Protein AF-A0AAV5PNR4-F1 (afdb_monomer)

Solvent-accessible surface area (backbone atoms only — not comparable to full-atom values): 10758 Å² total; per-residue (Å²): 135,80,77,94,46,42,60,55,68,27,38,41,66,57,83,84,66,79,57,74,46,74,59,96,86,42,79,42,81,58,53,64,72,52,44,53,52,48,49,15,68,72,71,73,37,68,52,37,69,62,36,59,60,37,62,27,36,40,38,27,36,35,70,64,51,48,52,49,56,53,51,53,40,51,51,36,32,77,71,63,75,37,98,63,42,54,66,82,69,18,49,28,72,43,60,61,65,38,76,74,35,54,52,52,36,58,75,70,49,47,71,83,43,38,76,46,58,69,33,39,46,35,55,27,36,43,87,52,82,57,20,63,52,43,53,51,51,54,49,54,52,35,70,75,39,64,91,47,50,94,37,58,45,58,42,90,32,13,40,75,69,40,75,53,70,50,72,60,91,93,46,74,48,72,57,55,59,55,52,67,55,65,69,57,65,74,76,106

InterPro domains:
  IPR034139 OLD protein-like, TOPRIM domain [PF20469] (54-125)

Mean predicted aligned error: 10.74 Å

Nearest PDB structures (foldseek):
  1kz1-assembly1_C  TM=5.557E-01  e=1.213E-01  Schizosaccharomyces pombe
  1kz9-assembly1_E  TM=5.545E-01  e=1.672E-01  Schizosaccharomyces pombe
  1kz6-assembly1_E  TM=5.401E-01  e=1.471E-01  Schizosaccharomyces pombe
  1kyv-assembly1_E  TM=5.363E-01  e=2.026E-01  Schizosaccharomyces pombe
  1rvv-assembly1_A  TM=4.549E-01  e=2.456E-01  Bacillus subtilis

Radius of gyration: 19.79 Å; Cα contacts (8 Å, |Δi|>4): 247; chains: 1; bounding box: 52×38×60 Å

Sequence (188 aa):
MIPRTPHLMGLLPLEGIKIIKKVAGQQQLLSDSQILAEVSSSLGLEADQRAVKSRCVLLVEGQEDVRFVTKINQWMYEEKLVEATFAEKGLFILPVGGCGSLLAWLNFDLFSKLNEPWFILIDSDKGTDEAKQSQRHLHRIRAKYPWMQAHIHATFKREIENYLVFKEGKKT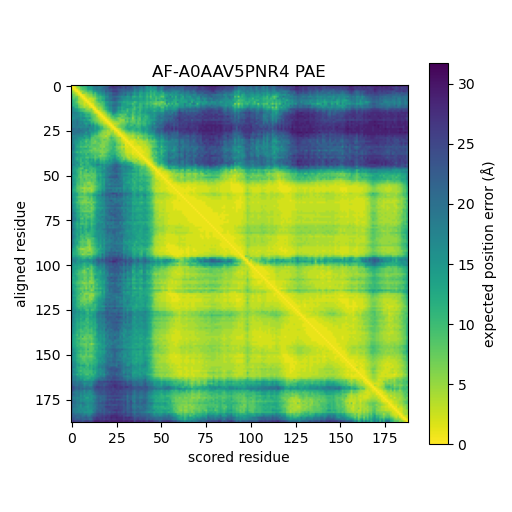HVFAPYEDVKQHMYDF

Structure (mmCIF, N/CA/C/O backbone):
data_AF-A0AAV5PNR4-F1
#
_entry.id   AF-A0AAV5PNR4-F1
#
loop_
_atom_site.group_PDB
_atom_site.id
_atom_site.type_symbol
_atom_site.label_atom_id
_atom_site.label_alt_id
_atom_site.label_comp_id
_atom_site.label_asym_id
_atom_site.label_entity_id
_atom_site.label_seq_id
_atom_site.pdbx_PDB_ins_code
_atom_site.Cartn_x
_atom_site.Cartn_y
_atom_site.Cartn_z
_atom_site.occupancy
_atom_site.B_iso_or_equiv
_atom_site.auth_seq_id
_atom_site.auth_comp_id
_atom_site.auth_asym_id
_atom_site.auth_atom_id
_atom_site.pdbx_PDB_model_num
ATOM 1 N N . MET A 1 1 ? -3.407 16.477 16.556 1.00 28.59 1 MET A N 1
ATOM 2 C CA . MET A 1 1 ? -3.673 16.877 15.160 1.00 28.59 1 MET A CA 1
ATOM 3 C C . MET A 1 1 ? -3.963 15.596 14.388 1.00 28.59 1 MET A C 1
ATOM 5 O O . MET A 1 1 ? -3.045 14.822 14.167 1.00 28.59 1 MET A O 1
ATOM 9 N N . ILE A 1 2 ? -5.240 15.289 14.148 1.00 33.62 2 ILE A N 1
ATOM 10 C CA . ILE A 1 2 ? -5.660 14.074 13.429 1.00 33.62 2 ILE A CA 1
ATOM 11 C C . ILE A 1 2 ? -5.320 14.299 11.945 1.00 33.62 2 ILE A C 1
ATOM 13 O O . ILE A 1 2 ? -5.618 15.391 11.451 1.00 33.62 2 ILE A O 1
ATOM 17 N N . PRO A 1 3 ? -4.657 13.359 11.247 1.00 35.16 3 PRO A N 1
ATOM 18 C CA . PRO A 1 3 ? -4.356 13.522 9.827 1.00 35.16 3 PRO A CA 1
ATOM 19 C C . PRO A 1 3 ? -5.654 13.801 9.060 1.00 35.16 3 PRO A C 1
ATOM 21 O O . PRO A 1 3 ? -6.642 13.096 9.254 1.00 35.16 3 PRO A O 1
ATOM 24 N N . ARG A 1 4 ? -5.674 14.830 8.202 1.00 40.16 4 ARG A N 1
ATOM 25 C CA . ARG A 1 4 ? -6.823 15.182 7.344 1.00 40.16 4 ARG A CA 1
ATOM 26 C C . ARG A 1 4 ? -6.980 14.197 6.174 1.00 40.16 4 ARG A C 1
ATOM 28 O O . ARG A 1 4 ? -7.140 14.617 5.034 1.00 40.16 4 ARG A O 1
ATOM 35 N N . THR A 1 5 ? -6.893 12.899 6.440 1.00 49.25 5 THR A N 1
ATOM 36 C CA . THR A 1 5 ? -7.047 11.847 5.433 1.00 49.25 5 THR A CA 1
ATOM 37 C C . THR A 1 5 ? -8.384 11.152 5.698 1.00 49.25 5 THR A C 1
ATOM 39 O O . THR A 1 5 ? -8.470 10.368 6.641 1.00 49.25 5 THR A O 1
ATOM 42 N N . PRO A 1 6 ? -9.445 11.420 4.916 1.00 49.22 6 PRO A N 1
ATOM 43 C CA . PRO A 1 6 ? -10.792 10.872 5.147 1.00 49.22 6 PRO A CA 1
ATOM 44 C C . PRO A 1 6 ? -10.817 9.342 5.269 1.00 49.22 6 PRO A C 1
ATOM 46 O O . PRO A 1 6 ? -11.575 8.775 6.049 1.00 49.22 6 PRO A O 1
ATOM 49 N N . HIS A 1 7 ? -9.915 8.672 4.549 1.00 51.84 7 HIS A N 1
ATOM 50 C CA . HIS A 1 7 ? -9.765 7.217 4.541 1.00 51.84 7 HIS A CA 1
ATOM 51 C C . HIS A 1 7 ? -9.337 6.632 5.892 1.00 51.84 7 HIS A C 1
ATOM 53 O O . HIS A 1 7 ? -9.716 5.515 6.220 1.00 51.84 7 HIS A O 1
ATOM 59 N N . LEU A 1 8 ? -8.586 7.387 6.699 1.00 54.91 8 LEU A N 1
ATOM 60 C CA . LEU A 1 8 ? -8.126 6.951 8.018 1.00 54.91 8 LEU A CA 1
ATOM 61 C C . LEU A 1 8 ? -9.286 6.848 9.020 1.00 54.91 8 LEU A C 1
ATOM 63 O O . LEU A 1 8 ? -9.254 5.994 9.897 1.00 54.91 8 LEU A O 1
ATOM 67 N N . MET A 1 9 ? -10.328 7.677 8.889 1.00 57.16 9 MET A N 1
ATOM 68 C CA . MET A 1 9 ? -11.442 7.694 9.849 1.00 57.16 9 MET A CA 1
ATOM 69 C C . MET A 1 9 ? -12.304 6.432 9.805 1.00 57.16 9 MET A C 1
ATOM 71 O O . MET A 1 9 ? -12.872 6.063 10.825 1.00 57.16 9 MET A O 1
ATOM 75 N N . GLY A 1 10 ? -12.367 5.753 8.657 1.00 54.81 10 GLY A N 1
ATOM 76 C CA . GLY A 1 10 ? -13.046 4.461 8.533 1.00 54.81 10 GLY A CA 1
ATOM 77 C C . GLY A 1 10 ? -12.227 3.264 9.029 1.00 54.81 10 GLY A C 1
ATOM 78 O O . GLY A 1 10 ? -12.765 2.165 9.058 1.00 54.81 10 GLY A O 1
ATOM 79 N N . LEU A 1 11 ? -10.949 3.459 9.384 1.00 56.44 11 LEU A N 1
ATOM 80 C CA . LEU A 1 11 ? -10.013 2.387 9.760 1.00 56.44 11 LEU A CA 1
ATOM 81 C C . LEU A 1 11 ? -9.602 2.402 11.241 1.00 56.44 11 LEU A C 1
ATOM 83 O O . LEU A 1 11 ? -8.996 1.442 11.721 1.00 56.44 11 LEU A O 1
ATOM 87 N N . LEU A 1 12 ? -9.879 3.500 11.949 1.00 59.75 12 LEU A N 1
ATOM 88 C CA . LEU A 1 12 ? -9.562 3.657 13.368 1.00 59.75 12 LEU A CA 1
ATOM 89 C C . LEU A 1 12 ? -10.711 3.115 14.239 1.00 59.75 12 LEU A C 1
ATOM 91 O O . LEU A 1 12 ? -11.874 3.267 13.857 1.00 59.75 12 LEU A O 1
ATOM 95 N N . PRO A 1 13 ? -10.427 2.546 15.425 1.00 50.75 13 PRO A N 1
ATOM 96 C CA . PRO A 1 13 ? -11.449 2.158 16.380 1.00 50.75 13 PRO A CA 1
ATOM 97 C C . PRO A 1 13 ? -12.303 3.364 16.748 1.00 50.75 13 PRO A C 1
ATOM 99 O O . PRO A 1 13 ? -11.800 4.417 17.148 1.00 50.75 13 PRO A O 1
ATOM 102 N N . LEU A 1 14 ? -13.615 3.183 16.630 1.00 53.97 14 LEU A N 1
ATOM 103 C CA . LEU A 1 14 ? -14.605 4.115 17.165 1.00 53.97 14 LEU A CA 1
ATOM 104 C C . LEU A 1 14 ? -14.758 3.932 18.682 1.00 53.97 14 LEU A C 1
ATOM 106 O O . LEU A 1 14 ? -15.147 4.865 19.386 1.00 53.97 14 LEU A O 1
ATOM 110 N N . GLU A 1 15 ? -14.361 2.763 19.197 1.00 42.38 15 GLU A N 1
ATOM 111 C CA . GLU A 1 15 ? -14.299 2.458 20.622 1.00 42.38 15 GLU A CA 1
ATOM 112 C C . GLU A 1 15 ? -13.363 3.441 21.347 1.00 42.38 15 GLU A C 1
ATOM 114 O O . GLU A 1 15 ? -12.148 3.462 21.155 1.00 42.38 15 GLU A O 1
ATOM 119 N N . GLY A 1 16 ? -13.952 4.298 22.186 1.00 41.03 16 GLY A N 1
ATOM 120 C CA . GLY A 1 16 ? -13.247 5.338 22.943 1.00 41.03 16 GLY A CA 1
ATOM 121 C C . GLY A 1 16 ? -13.447 6.763 22.416 1.00 41.03 16 GLY A C 1
ATOM 122 O O . GLY A 1 16 ? -13.186 7.717 23.154 1.00 41.03 16 GLY A O 1
ATOM 123 N N . ILE A 1 17 ? -13.991 6.941 21.206 1.00 47.38 17 ILE A N 1
ATOM 124 C CA . ILE A 1 17 ? -14.415 8.256 20.711 1.00 47.38 17 ILE A CA 1
ATOM 125 C C . ILE A 1 17 ? -15.778 8.588 21.328 1.00 47.38 17 ILE A C 1
ATOM 127 O O . ILE A 1 17 ? -16.830 8.253 20.800 1.00 47.38 17 ILE A O 1
ATOM 131 N N . LYS A 1 18 ? -15.787 9.271 22.475 1.00 46.72 18 LYS A N 1
ATOM 132 C CA . LYS A 1 18 ? -17.029 9.796 23.066 1.00 46.72 18 LYS A CA 1
ATOM 133 C C . LYS A 1 18 ? -17.316 11.189 22.521 1.00 46.72 18 LYS A C 1
ATOM 135 O O . LYS A 1 18 ? -16.781 12.175 23.025 1.00 46.72 18 LYS A O 1
ATOM 140 N N . ILE A 1 19 ? -18.190 11.282 21.523 1.00 51.53 19 ILE A N 1
ATOM 141 C CA . ILE A 1 19 ? -18.787 12.566 21.143 1.00 51.53 19 ILE A CA 1
ATOM 142 C C . ILE A 1 19 ? -19.987 12.809 22.054 1.00 51.53 19 ILE A C 1
ATOM 144 O O . ILE A 1 19 ? -20.970 12.070 22.017 1.00 51.53 19 ILE A O 1
ATOM 148 N N . ILE A 1 20 ? -19.887 13.841 22.892 1.00 50.75 20 ILE A N 1
ATOM 149 C CA . ILE A 1 20 ? -20.982 14.297 23.748 1.00 50.75 20 ILE A CA 1
ATOM 150 C C . ILE A 1 20 ? -21.673 15.446 23.026 1.00 50.75 20 ILE A C 1
ATOM 152 O O . ILE A 1 20 ? -21.116 16.541 22.920 1.00 50.75 20 ILE A O 1
ATOM 156 N N . LYS A 1 21 ? -22.894 15.209 22.541 1.00 50.25 21 LYS A N 1
ATOM 157 C CA . LYS A 1 21 ? -23.707 16.264 21.929 1.00 50.25 21 LYS A CA 1
ATOM 158 C C . LYS A 1 21 ? -24.653 16.843 22.975 1.00 50.25 21 LYS A C 1
ATOM 160 O O . LYS A 1 21 ? -25.278 16.103 23.735 1.00 50.25 21 LYS A O 1
ATOM 165 N N . LYS A 1 22 ? -24.749 18.174 23.031 1.00 45.03 22 LYS A N 1
ATOM 166 C CA . LYS A 1 22 ? -25.708 18.875 23.891 1.00 45.03 22 LYS A CA 1
ATOM 167 C C . LYS A 1 22 ? -26.948 19.189 23.060 1.00 45.03 22 LYS A C 1
ATOM 169 O O . LYS A 1 22 ? -26.958 20.163 22.313 1.00 45.03 22 LYS A O 1
ATOM 174 N N . VAL A 1 23 ? -27.976 18.352 23.162 1.00 56.03 23 VAL A N 1
ATOM 175 C CA . VAL A 1 23 ? -29.260 18.565 22.476 1.00 56.03 23 VAL A CA 1
ATOM 176 C C . VAL A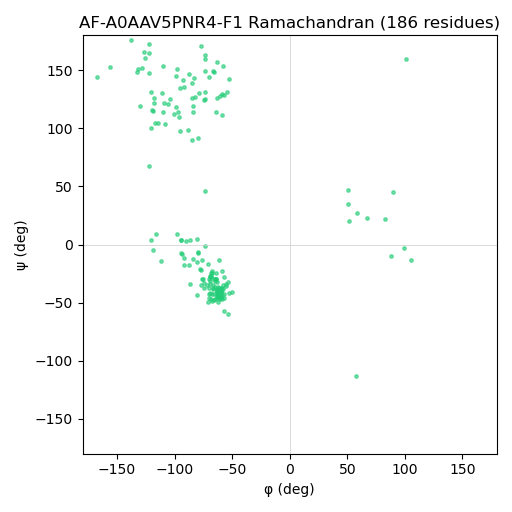 1 23 ? -30.271 19.001 23.528 1.00 56.03 23 VAL A C 1
ATOM 178 O O . VAL A 1 23 ? -30.466 18.309 24.523 1.00 56.03 23 VAL A O 1
ATOM 181 N N . ALA A 1 24 ? -30.853 20.193 23.359 1.00 47.12 24 ALA A N 1
ATOM 182 C CA . ALA A 1 24 ? -31.838 20.764 24.287 1.00 47.12 24 ALA A CA 1
ATOM 183 C C . ALA A 1 24 ? -31.406 20.753 25.777 1.00 47.12 24 ALA A C 1
ATOM 185 O O . ALA A 1 24 ? -32.218 20.569 26.677 1.00 47.12 24 ALA A O 1
ATOM 186 N N . GLY A 1 25 ? -30.109 20.941 26.050 1.00 55.47 25 GLY A N 1
ATOM 187 C CA . GLY A 1 25 ? -29.563 21.013 27.412 1.00 55.47 25 GLY A CA 1
ATOM 188 C C . GLY A 1 25 ? -29.151 19.675 28.040 1.00 55.47 25 GLY A C 1
ATOM 189 O O . GLY A 1 25 ? -28.451 19.704 29.053 1.00 55.47 25 GLY A O 1
ATOM 190 N N . GLN A 1 26 ? -29.477 18.531 27.431 1.00 45.16 26 GLN A N 1
ATOM 191 C CA . GLN A 1 26 ? -29.047 17.207 27.896 1.00 45.16 26 GLN A CA 1
ATOM 192 C C . GLN A 1 26 ? -27.829 16.695 27.115 1.00 45.16 26 GLN A C 1
ATOM 194 O O . GLN A 1 26 ? -27.673 16.969 25.924 1.00 45.16 26 GLN A O 1
ATOM 199 N N . GLN A 1 27 ? -26.941 15.977 27.809 1.00 52.59 27 GLN A N 1
ATOM 200 C CA . GLN A 1 27 ? -25.789 15.307 27.206 1.00 52.59 27 GLN A CA 1
ATOM 201 C C . GLN A 1 27 ? -26.231 13.951 26.658 1.00 52.59 27 GLN A C 1
ATOM 203 O O . GLN A 1 27 ? -26.686 13.102 27.422 1.00 52.59 27 GLN A O 1
ATOM 208 N N . GLN A 1 28 ? -26.081 13.744 25.352 1.00 59.12 28 GLN A N 1
ATOM 209 C CA . GLN A 1 28 ? -26.361 12.463 24.712 1.00 59.12 28 GLN A CA 1
ATOM 210 C C . GLN A 1 28 ? -25.055 11.825 24.234 1.00 59.12 28 GLN A C 1
ATOM 212 O O . GLN A 1 28 ? -24.238 12.483 23.583 1.00 59.12 28 GLN A O 1
ATOM 217 N N . LEU A 1 29 ? -24.858 10.551 24.582 1.00 58.28 29 LEU A N 1
ATOM 218 C CA . LEU A 1 29 ? -23.764 9.733 24.068 1.00 58.28 29 LEU A CA 1
ATOM 219 C C . LEU A 1 29 ? -24.175 9.185 22.696 1.00 58.28 29 LEU A C 1
ATOM 221 O O . LEU A 1 29 ? -25.251 8.598 22.573 1.00 58.28 29 LEU A O 1
ATOM 225 N N . LEU A 1 30 ? -23.347 9.394 21.676 1.00 59.62 30 LEU A N 1
ATOM 226 C CA . LEU A 1 30 ? -23.593 8.861 20.336 1.00 59.62 30 LEU A CA 1
ATOM 227 C C . LEU A 1 30 ? -23.120 7.402 20.234 1.00 59.62 30 LEU A C 1
ATOM 229 O O . LEU A 1 30 ? -22.100 7.040 20.815 1.00 59.62 30 LEU A O 1
ATOM 233 N N . SER A 1 31 ? -23.859 6.579 19.488 1.00 61.72 31 SER A N 1
ATOM 234 C CA . SER A 1 31 ? -23.396 5.254 19.042 1.00 61.72 31 SER A CA 1
ATOM 235 C C . SER A 1 31 ? -22.353 5.373 17.923 1.00 61.72 31 SER A C 1
ATOM 237 O O . SER A 1 31 ? -22.270 6.410 17.270 1.00 61.72 31 SER A O 1
ATOM 239 N N . ASP A 1 32 ? -21.590 4.314 17.648 1.00 59.09 32 ASP A N 1
ATOM 240 C CA . ASP A 1 32 ? -20.507 4.299 16.646 1.00 59.09 32 ASP A CA 1
ATOM 241 C C . ASP A 1 32 ? -20.936 4.778 15.248 1.00 59.09 32 ASP A C 1
ATOM 243 O O . ASP A 1 32 ? -20.251 5.581 14.611 1.00 59.09 32 ASP A O 1
ATOM 247 N N . SER A 1 33 ? -22.116 4.360 14.784 1.00 59.88 33 SER A N 1
ATOM 248 C CA . SER A 1 33 ? -22.674 4.805 13.500 1.00 59.88 33 SER A CA 1
ATOM 249 C C . SER A 1 33 ? -23.038 6.295 13.503 1.00 59.88 33 SER A C 1
ATOM 251 O O . SER A 1 33 ? -22.854 6.986 12.501 1.00 59.88 33 SER A O 1
ATOM 253 N N . GLN A 1 34 ? -23.502 6.815 14.641 1.00 62.53 34 GLN A N 1
ATOM 254 C CA . GLN A 1 34 ? -23.789 8.237 14.829 1.00 62.53 34 GLN A CA 1
ATOM 255 C C . GLN A 1 34 ? -22.505 9.063 14.979 1.00 62.53 34 GLN A C 1
ATOM 257 O O . GLN A 1 34 ? -22.464 10.193 14.503 1.00 62.53 34 GLN A O 1
ATOM 262 N N . ILE A 1 35 ? -21.452 8.504 15.587 1.00 63.25 35 ILE A N 1
ATOM 263 C CA . ILE A 1 35 ? -20.123 9.121 15.678 1.00 63.25 35 ILE A CA 1
ATOM 264 C C . ILE A 1 35 ? -19.549 9.304 14.274 1.00 63.25 35 ILE A C 1
ATOM 266 O O . ILE A 1 35 ? -19.159 10.414 13.931 1.00 63.25 35 ILE A O 1
ATOM 270 N N . LEU A 1 36 ? -19.562 8.265 13.434 1.00 57.84 36 LEU A N 1
ATOM 271 C CA . LEU A 1 36 ? -19.101 8.358 12.043 1.00 57.84 36 LEU A CA 1
ATOM 272 C C . LEU A 1 36 ? -19.854 9.433 11.247 1.00 57.84 36 LEU A C 1
ATOM 274 O O . LEU A 1 36 ? -19.226 10.234 10.553 1.00 57.84 36 LEU A O 1
ATOM 278 N N . ALA A 1 37 ? -21.185 9.475 11.363 1.00 60.25 37 ALA A N 1
ATOM 279 C CA . ALA A 1 37 ? -22.014 10.465 10.675 1.00 60.25 37 ALA A CA 1
ATOM 280 C C . ALA A 1 37 ? -21.750 11.900 11.174 1.00 60.25 37 ALA A C 1
ATOM 282 O O . ALA A 1 37 ? -21.615 12.824 10.373 1.00 60.25 37 ALA A O 1
ATOM 283 N N . GLU A 1 38 ? -21.618 12.092 12.489 1.00 59.97 38 GLU A N 1
ATOM 284 C CA . GLU A 1 38 ? -21.353 13.398 13.103 1.00 59.97 38 GLU A CA 1
ATOM 285 C C . GLU A 1 38 ? -19.941 13.907 12.793 1.00 59.97 38 GLU A C 1
ATOM 287 O O . GLU A 1 38 ? -19.760 15.085 12.483 1.00 59.97 38 GLU A O 1
ATOM 292 N N . VAL A 1 39 ? -18.940 13.026 12.844 1.00 55.41 39 VAL A N 1
ATOM 293 C CA . VAL A 1 39 ? -17.559 13.323 12.443 1.00 55.41 39 VAL A CA 1
ATOM 294 C C . VAL A 1 39 ? -17.515 13.694 10.965 1.00 55.41 39 VAL A C 1
ATOM 296 O O . VAL A 1 39 ? -16.888 14.696 10.617 1.00 55.41 39 VAL A O 1
ATOM 299 N N . SER A 1 40 ? -18.240 12.956 10.118 1.00 54.78 40 SER A N 1
ATOM 300 C CA . SER A 1 40 ? -18.336 13.260 8.689 1.00 54.78 40 SER A CA 1
ATOM 301 C C . SER A 1 40 ? -18.961 14.631 8.438 1.00 54.78 40 SER A C 1
ATOM 303 O O . SER A 1 40 ? -18.421 15.427 7.671 1.00 54.78 40 SER A O 1
ATOM 305 N N . SER A 1 41 ? -20.041 14.956 9.155 1.00 55.06 41 SER A N 1
ATOM 306 C CA . SER A 1 41 ? -20.719 16.252 9.064 1.00 55.06 41 SER A CA 1
ATOM 307 C C . SER A 1 41 ? -19.903 17.413 9.646 1.00 55.06 41 SER A C 1
ATOM 309 O O . SER A 1 41 ? -20.018 18.530 9.151 1.00 55.06 41 SER A O 1
ATOM 311 N N . SER A 1 42 ? -19.111 17.182 10.698 1.00 49.50 42 SER A N 1
ATOM 312 C CA . SER A 1 42 ? -18.377 18.236 11.420 1.00 49.50 42 SER A CA 1
ATOM 313 C C . SER A 1 42 ? -17.015 18.545 10.798 1.00 49.50 42 SER A C 1
ATOM 315 O O . SER A 1 42 ? -16.563 19.688 10.836 1.00 49.50 42 SER A O 1
ATOM 317 N N . LEU A 1 43 ? -16.345 17.536 10.233 1.00 50.88 43 LEU A N 1
ATOM 318 C CA . LEU A 1 43 ? -15.078 17.703 9.516 1.00 50.88 43 LEU A CA 1
ATOM 319 C C . LEU A 1 43 ? -15.275 17.936 8.012 1.00 50.88 43 LEU A C 1
ATOM 321 O O . LEU A 1 43 ? -14.314 18.295 7.335 1.00 50.88 43 LEU A O 1
ATOM 325 N N . GLY A 1 44 ? -16.493 17.737 7.491 1.00 41.75 44 GLY A N 1
ATOM 326 C CA . GLY A 1 44 ? -16.782 17.766 6.054 1.00 41.75 44 GLY A CA 1
ATOM 327 C C . GLY A 1 44 ? -16.127 16.611 5.291 1.00 41.75 44 GLY A C 1
ATOM 328 O O . GLY A 1 44 ? -15.857 16.740 4.100 1.00 41.75 44 GLY A O 1
ATOM 329 N N . LEU A 1 45 ? -15.807 15.513 5.983 1.00 51.16 45 LEU A N 1
ATOM 330 C CA . LEU A 1 45 ? -15.076 14.367 5.445 1.00 51.16 45 LEU A CA 1
ATOM 331 C C . LEU A 1 45 ? -15.944 13.114 5.569 1.00 51.16 45 LEU A C 1
ATOM 333 O O . LEU A 1 45 ? -16.011 12.529 6.644 1.00 51.16 45 LEU A O 1
ATOM 337 N N . GLU A 1 46 ? -16.598 12.682 4.493 1.00 53.75 46 GLU A N 1
ATOM 338 C CA . GLU A 1 46 ? -17.314 11.402 4.505 1.00 53.75 46 GLU A CA 1
ATOM 339 C C . GLU A 1 46 ? -16.332 10.241 4.712 1.00 53.75 46 GLU A C 1
ATOM 341 O O . GLU A 1 46 ? -15.345 10.099 3.981 1.00 53.75 46 GLU A O 1
ATOM 346 N N . ALA A 1 47 ? -16.594 9.409 5.724 1.00 56.81 47 ALA A N 1
ATOM 347 C CA . ALA A 1 47 ? -15.849 8.173 5.916 1.00 56.81 47 ALA A CA 1
ATOM 348 C C . ALA A 1 47 ? -16.034 7.264 4.691 1.00 56.81 47 ALA A C 1
ATOM 350 O O . ALA A 1 47 ? -17.157 6.975 4.274 1.00 56.81 47 ALA A O 1
ATOM 351 N N . ASP A 1 48 ? -14.925 6.797 4.118 1.00 65.12 48 ASP A N 1
ATOM 352 C CA . ASP A 1 48 ? -14.971 5.920 2.953 1.00 65.12 48 ASP A CA 1
ATOM 353 C C . ASP A 1 48 ? -15.654 4.598 3.331 1.00 65.12 48 ASP A C 1
ATOM 355 O O . ASP A 1 48 ? -15.126 3.818 4.126 1.00 65.12 48 ASP A O 1
ATOM 359 N N . GLN A 1 49 ? -16.827 4.318 2.758 1.00 66.06 49 GLN A N 1
ATOM 360 C CA . GLN A 1 49 ? -17.570 3.090 3.065 1.00 66.06 49 GLN A CA 1
ATOM 361 C C . GLN A 1 49 ? -16.772 1.816 2.751 1.00 66.06 49 GLN A C 1
ATOM 363 O O . GLN A 1 49 ? -17.057 0.760 3.319 1.00 66.06 49 GLN A O 1
ATOM 368 N N . ARG A 1 50 ? -15.771 1.893 1.863 1.00 67.56 50 ARG A N 1
ATOM 369 C CA . ARG A 1 50 ? -14.861 0.777 1.568 1.00 67.56 50 ARG A CA 1
ATOM 370 C C . ARG A 1 50 ? -13.901 0.518 2.726 1.00 67.56 50 ARG A C 1
ATOM 372 O O . ARG A 1 50 ? -13.601 -0.638 2.992 1.00 67.56 50 ARG A O 1
ATOM 379 N N . ALA A 1 51 ? -13.471 1.566 3.431 1.00 69.50 51 ALA A N 1
ATOM 380 C CA . ALA A 1 51 ? -12.648 1.440 4.632 1.00 69.50 51 ALA A CA 1
ATOM 381 C C . ALA A 1 51 ? -13.441 0.787 5.775 1.00 69.50 51 ALA A C 1
ATOM 383 O O . ALA A 1 51 ? -12.953 -0.145 6.404 1.00 69.50 51 ALA A O 1
ATOM 384 N N . VAL A 1 52 ? -14.703 1.189 5.963 1.00 69.88 52 VAL A N 1
ATOM 385 C CA . VAL A 1 52 ? -15.592 0.625 7.001 1.00 69.88 52 VAL A CA 1
ATOM 386 C C . VAL A 1 52 ? -15.874 -0.868 6.787 1.00 69.88 52 VAL A C 1
ATOM 388 O O . VAL A 1 52 ? -16.060 -1.610 7.744 1.00 69.88 52 VAL A O 1
ATOM 391 N N . LYS A 1 53 ? -15.925 -1.323 5.530 1.00 74.06 53 LYS A N 1
ATOM 392 C CA . LYS A 1 53 ? -16.141 -2.739 5.174 1.00 74.06 53 LYS A CA 1
ATOM 393 C C . LYS A 1 53 ? -14.840 -3.535 5.042 1.00 74.06 53 LYS A C 1
ATOM 395 O O . LYS A 1 53 ? -14.888 -4.696 4.627 1.00 74.06 53 LYS A O 1
ATOM 400 N N . SER A 1 54 ? -13.695 -2.908 5.309 1.00 84.44 54 SER A N 1
ATOM 401 C CA . SER A 1 54 ? -12.403 -3.560 5.144 1.00 84.44 54 SER A CA 1
ATOM 402 C C . SER A 1 54 ? -12.230 -4.705 6.142 1.00 84.44 54 SER A C 1
ATOM 404 O O . SER A 1 54 ? -12.802 -4.701 7.225 1.00 84.44 54 SER A O 1
ATOM 406 N N . ARG A 1 55 ? -11.481 -5.723 5.724 1.00 89.56 55 ARG A N 1
ATOM 407 C CA . ARG A 1 55 ? -11.039 -6.863 6.547 1.00 89.56 55 ARG A CA 1
ATOM 408 C C . ARG A 1 55 ? -9.515 -6.935 6.646 1.00 89.56 55 ARG A C 1
ATOM 410 O O . ARG A 1 55 ? -8.955 -7.858 7.228 1.00 89.56 55 ARG A O 1
ATOM 417 N N . CYS A 1 56 ? -8.847 -6.049 5.912 1.00 91.38 56 CYS A N 1
ATOM 418 C CA . CYS A 1 56 ? -7.407 -5.975 5.757 1.00 91.38 56 CYS A CA 1
ATOM 419 C C . CYS A 1 56 ? -7.049 -4.641 5.093 1.00 91.38 56 CYS A C 1
ATOM 421 O O . CYS A 1 56 ? -7.771 -4.180 4.202 1.00 91.38 56 CYS A O 1
ATOM 423 N N . VAL A 1 57 ? -5.920 -4.049 5.481 1.00 91.69 57 VAL A N 1
ATOM 424 C CA . VAL A 1 57 ? -5.411 -2.796 4.913 1.00 91.69 57 VAL A CA 1
ATOM 425 C C . VAL A 1 57 ? -4.056 -3.018 4.247 1.00 91.69 57 VAL A C 1
ATOM 427 O O . VAL A 1 57 ? -3.111 -3.473 4.885 1.00 91.69 57 VAL A O 1
ATOM 430 N N . LEU A 1 58 ? -3.922 -2.639 2.979 1.00 93.31 58 LEU A N 1
ATOM 431 C CA . LEU A 1 58 ? -2.628 -2.516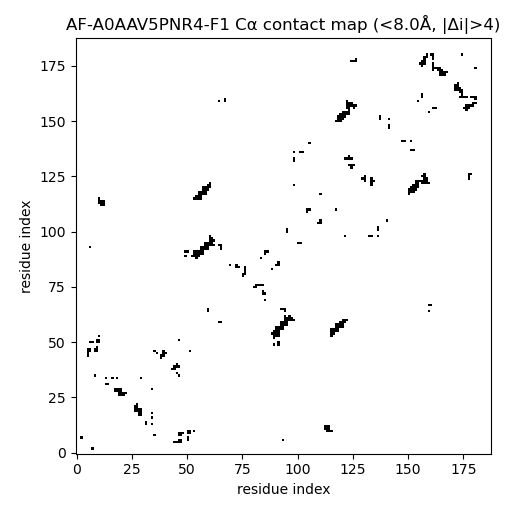 2.310 1.00 93.31 58 LEU A CA 1
ATOM 432 C C . LEU A 1 58 ? -2.228 -1.043 2.269 1.00 93.31 58 LEU A C 1
ATOM 434 O O . LEU A 1 58 ? -2.853 -0.249 1.571 1.00 93.31 58 LEU A O 1
ATOM 438 N N . LEU A 1 59 ? -1.186 -0.674 3.006 1.00 91.81 59 LEU A N 1
ATOM 439 C CA . LEU A 1 59 ? -0.612 0.661 2.951 1.00 91.81 59 LEU A CA 1
ATOM 440 C C . LEU A 1 59 ? 0.389 0.741 1.799 1.00 91.81 59 LEU A C 1
ATOM 442 O O . LEU A 1 59 ? 1.324 -0.060 1.732 1.00 91.81 59 LEU A O 1
ATOM 446 N N . VAL A 1 60 ? 0.185 1.726 0.929 1.00 90.88 60 VAL A N 1
ATOM 447 C CA . VAL A 1 60 ? 1.034 2.017 -0.234 1.00 90.88 60 VAL A CA 1
ATOM 448 C C . VAL A 1 60 ? 1.490 3.466 -0.217 1.00 90.88 60 VAL A C 1
ATOM 450 O O . VAL A 1 60 ? 0.896 4.291 0.478 1.00 90.88 60 VAL A O 1
ATOM 453 N N . GLU A 1 61 ? 2.547 3.793 -0.951 1.00 84.81 61 GLU A N 1
ATOM 454 C CA . GLU A 1 61 ? 3.180 5.104 -0.882 1.00 84.81 61 GLU A CA 1
ATOM 455 C C . GLU A 1 61 ? 2.291 6.209 -1.459 1.00 84.81 61 GLU A C 1
ATOM 457 O O . GLU A 1 61 ? 2.086 7.244 -0.812 1.00 84.81 61 GLU A O 1
ATOM 462 N N . GLY A 1 62 ? 1.716 5.974 -2.635 1.00 85.00 62 GLY A N 1
ATOM 463 C CA . GLY A 1 62 ? 0.996 6.976 -3.404 1.00 85.00 62 GLY A CA 1
ATOM 464 C C . GLY A 1 62 ? -0.297 6.482 -4.042 1.00 85.00 62 GLY A C 1
ATOM 465 O O . GLY A 1 62 ? -0.680 5.317 -3.982 1.00 85.00 62 GLY A O 1
ATOM 466 N N . GLN A 1 63 ? -1.003 7.420 -4.670 1.00 83.62 63 GLN A N 1
ATOM 467 C CA . GLN A 1 63 ? -2.261 7.138 -5.362 1.00 83.62 63 GLN A CA 1
ATOM 468 C C . GLN A 1 63 ? -2.060 6.272 -6.615 1.00 83.62 63 GLN A C 1
ATOM 470 O O . GLN A 1 63 ? -2.967 5.525 -6.988 1.00 83.62 63 GLN A O 1
ATOM 475 N N . GLU A 1 64 ? -0.892 6.355 -7.248 1.00 83.81 64 GLU A N 1
ATOM 476 C CA . GLU A 1 64 ? -0.565 5.550 -8.425 1.00 83.81 64 GLU A CA 1
ATOM 477 C C . GLU A 1 64 ? -0.370 4.074 -8.059 1.00 83.81 64 GLU A C 1
ATOM 479 O O . GLU A 1 64 ? -0.929 3.214 -8.736 1.00 83.81 64 GLU A O 1
ATOM 484 N N . ASP A 1 65 ? 0.220 3.766 -6.900 1.00 88.44 65 ASP A N 1
ATOM 485 C CA . ASP A 1 65 ? 0.279 2.394 -6.373 1.00 88.44 65 ASP A CA 1
ATOM 486 C C . ASP A 1 65 ? -1.117 1.801 -6.161 1.00 88.44 65 ASP A C 1
ATOM 488 O O . ASP A 1 65 ? -1.378 0.641 -6.491 1.00 88.44 65 ASP A O 1
ATOM 492 N N . VAL A 1 66 ? -2.052 2.610 -5.640 1.00 89.06 66 VAL A N 1
ATOM 493 C CA . VAL A 1 66 ? -3.454 2.196 -5.475 1.00 89.06 66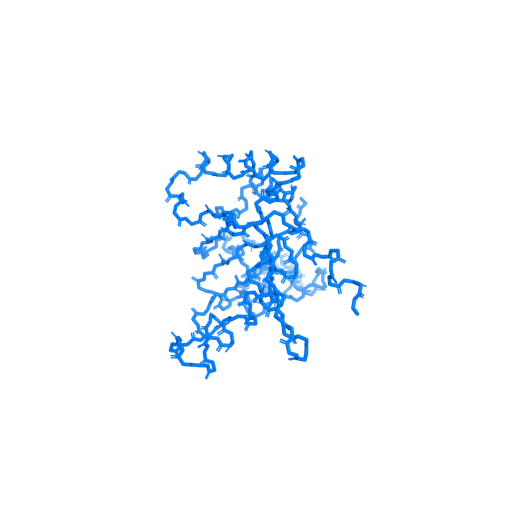 VAL A CA 1
ATOM 494 C C . VAL A 1 66 ? -4.042 1.807 -6.829 1.00 89.06 66 VAL A C 1
ATOM 496 O O . VAL A 1 66 ? -4.680 0.755 -6.944 1.00 89.06 66 VAL A O 1
ATOM 499 N N . ARG A 1 67 ? -3.827 2.634 -7.864 1.00 87.56 67 ARG A N 1
ATOM 500 C CA . ARG A 1 67 ? -4.306 2.352 -9.226 1.00 87.56 67 ARG A CA 1
ATOM 501 C C . ARG A 1 67 ? -3.657 1.092 -9.784 1.00 87.56 67 ARG A C 1
ATOM 503 O O . ARG A 1 67 ? -4.379 0.244 -10.308 1.00 87.56 67 ARG A O 1
ATOM 510 N N . PHE A 1 68 ? -2.342 0.951 -9.636 1.00 89.75 68 PHE A N 1
ATOM 511 C CA . PHE A 1 68 ? -1.582 -0.202 -10.106 1.00 89.75 68 PHE A CA 1
ATOM 512 C C . PHE A 1 68 ? -2.125 -1.500 -9.506 1.00 89.75 68 PHE A C 1
ATOM 514 O O . PHE A 1 68 ? -2.558 -2.389 -10.240 1.00 89.75 68 PHE A O 1
ATOM 521 N N . VAL A 1 69 ? -2.169 -1.600 -8.173 1.00 91.69 69 VAL A N 1
ATOM 522 C CA . VAL A 1 69 ? -2.576 -2.831 -7.478 1.00 91.69 69 VAL A CA 1
ATOM 523 C C . VAL A 1 69 ? -4.023 -3.185 -7.814 1.00 91.69 69 VAL A C 1
ATOM 525 O O . VAL A 1 69 ? -4.328 -4.346 -8.094 1.00 91.69 69 VAL A O 1
ATOM 528 N N . THR A 1 70 ? -4.904 -2.182 -7.858 1.00 91.12 70 THR A N 1
ATOM 529 C CA . THR A 1 70 ? -6.309 -2.377 -8.243 1.00 91.12 70 THR A CA 1
ATOM 530 C C . THR A 1 70 ? -6.421 -2.907 -9.672 1.00 91.12 70 THR A C 1
ATOM 532 O O . THR A 1 70 ? -7.157 -3.861 -9.922 1.00 91.12 70 THR A O 1
ATOM 535 N N . LYS A 1 71 ? -5.677 -2.323 -10.620 1.00 90.69 71 LYS A N 1
ATOM 536 C CA . LYS A 1 71 ? -5.763 -2.692 -12.036 1.00 90.69 71 LYS A CA 1
ATOM 537 C C . LYS A 1 71 ? -5.181 -4.076 -12.314 1.00 90.69 71 LYS A C 1
ATOM 539 O O . LYS A 1 71 ? -5.817 -4.852 -13.022 1.00 90.69 71 LYS A O 1
ATOM 544 N N . ILE A 1 72 ? -4.032 -4.406 -11.721 1.00 91.19 72 ILE A N 1
ATOM 545 C CA . ILE A 1 72 ? -3.427 -5.739 -11.839 1.00 91.19 72 ILE A CA 1
ATOM 546 C C . ILE A 1 72 ? -4.354 -6.810 -11.266 1.00 91.19 72 ILE A C 1
ATOM 548 O O . ILE A 1 72 ? -4.560 -7.836 -11.908 1.00 91.19 72 ILE A O 1
ATOM 552 N N . ASN A 1 73 ? -4.948 -6.581 -10.091 1.00 94.00 73 ASN A N 1
ATOM 553 C CA . ASN A 1 73 ? -5.871 -7.549 -9.507 1.00 94.00 73 ASN A CA 1
ATOM 554 C C . ASN A 1 73 ? -7.122 -7.757 -10.373 1.00 94.00 73 ASN A C 1
ATOM 556 O O . ASN A 1 73 ? -7.545 -8.897 -10.557 1.00 94.00 73 ASN A O 1
ATOM 560 N N . GLN A 1 74 ? -7.662 -6.680 -10.950 1.00 92.75 74 GLN A N 1
ATOM 561 C CA . GLN A 1 74 ? -8.779 -6.766 -11.886 1.00 92.75 74 GLN A CA 1
ATOM 562 C C . GLN A 1 74 ? -8.419 -7.607 -13.120 1.00 92.75 74 GLN A C 1
ATOM 564 O O . GLN A 1 74 ? -9.170 -8.508 -13.478 1.00 92.75 74 GLN A O 1
ATOM 569 N N . TRP A 1 75 ? -7.251 -7.379 -13.726 1.00 92.62 75 TRP A N 1
ATOM 570 C CA . TRP A 1 75 ? -6.783 -8.186 -14.858 1.00 92.62 75 TRP A CA 1
ATOM 571 C C . TRP A 1 75 ? -6.559 -9.650 -14.485 1.00 92.62 75 TRP A C 1
ATOM 573 O O . TRP A 1 75 ? -6.974 -10.540 -15.218 1.00 92.62 75 TRP A O 1
ATOM 583 N N . MET A 1 76 ? -5.946 -9.921 -13.330 1.00 94.00 76 MET A N 1
ATOM 584 C CA . MET A 1 76 ? -5.773 -11.292 -12.841 1.00 94.00 76 MET A CA 1
ATOM 585 C C . MET A 1 76 ? -7.114 -12.007 -12.664 1.00 94.00 76 MET A C 1
ATOM 587 O O . MET A 1 76 ? -7.209 -13.201 -12.940 1.00 94.00 76 MET A O 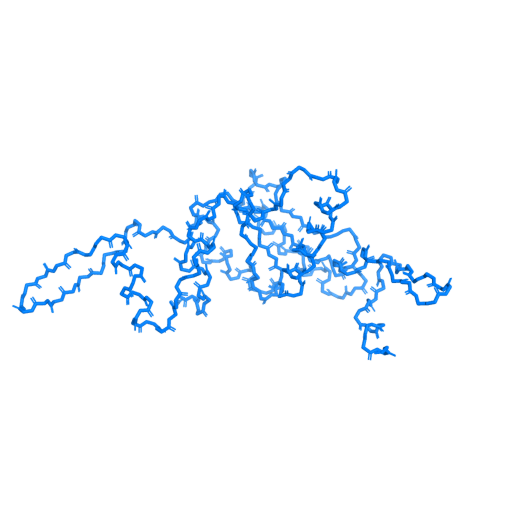1
ATOM 591 N N . TYR A 1 77 ? -8.141 -11.295 -12.205 1.00 96.06 77 TYR A N 1
ATOM 592 C CA . TYR A 1 77 ? -9.484 -11.844 -12.061 1.00 96.06 77 TYR A CA 1
ATOM 593 C C . TYR A 1 77 ? -10.148 -12.106 -13.421 1.00 96.06 77 TYR A C 1
ATOM 595 O O . TYR A 1 77 ? -10.675 -13.194 -13.646 1.00 96.06 77 TYR A O 1
ATOM 603 N N . GLU A 1 78 ? -10.068 -11.154 -14.356 1.00 95.38 78 GLU A N 1
ATOM 604 C CA . GLU A 1 78 ? -10.605 -11.285 -15.723 1.00 95.38 78 GLU A CA 1
ATOM 605 C C . GLU A 1 78 ? -9.972 -12.461 -16.486 1.00 95.38 78 GLU A C 1
ATOM 607 O O . GLU A 1 78 ? -10.677 -13.232 -17.141 1.00 95.38 78 GLU A O 1
ATOM 612 N N . GLU A 1 79 ? -8.664 -12.662 -16.316 1.00 96.50 79 GLU A N 1
ATOM 613 C CA . GLU A 1 79 ? -7.903 -13.788 -16.877 1.00 96.50 79 GLU A CA 1
ATOM 614 C C . GLU A 1 79 ? -8.048 -15.089 -16.064 1.00 96.50 79 GLU A C 1
ATOM 616 O O . GLU A 1 79 ? -7.406 -16.096 -16.368 1.00 96.50 79 GLU A O 1
ATOM 621 N N . LYS A 1 80 ? -8.898 -15.098 -15.026 1.00 97.00 80 LYS A N 1
ATOM 622 C CA . LYS A 1 80 ? -9.177 -16.257 -14.157 1.00 97.00 80 LYS A CA 1
ATOM 623 C C . LYS A 1 80 ? -7.935 -16.827 -13.458 1.00 97.00 80 LYS A C 1
ATOM 625 O O . LYS A 1 80 ? -7.902 -18.007 -13.111 1.00 97.00 80 LYS A O 1
ATOM 630 N N . LEU A 1 81 ? -6.921 -15.994 -13.226 1.00 96.62 81 LEU A N 1
ATOM 631 C CA . LEU A 1 81 ? -5.733 -16.334 -12.431 1.00 96.62 81 LEU A CA 1
ATOM 632 C C . LEU A 1 81 ? -6.022 -16.296 -10.926 1.00 96.62 81 LEU A C 1
ATOM 634 O O . LEU A 1 81 ? -5.303 -16.909 -10.139 1.00 96.62 81 LEU A O 1
ATOM 638 N N . VAL A 1 82 ? -7.070 -15.573 -10.526 1.00 96.12 82 VAL A N 1
ATOM 639 C CA . VAL A 1 82 ? -7.598 -15.538 -9.159 1.00 96.12 82 VAL A CA 1
ATOM 640 C C . VAL A 1 82 ? -9.115 -15.710 -9.179 1.00 96.12 82 VAL A C 1
ATOM 642 O O . VAL A 1 82 ? -9.788 -15.271 -10.105 1.00 96.12 82 VAL A O 1
ATOM 645 N N . GLU A 1 83 ? -9.663 -16.333 -8.137 1.00 96.56 83 GLU A N 1
ATOM 646 C CA . GLU A 1 83 ? -11.101 -16.635 -8.038 1.00 96.56 83 GLU A CA 1
ATOM 647 C C . GLU A 1 83 ? -11.958 -15.445 -7.579 1.00 96.56 83 GLU A C 1
ATOM 649 O O . GLU A 1 83 ? -13.181 -15.491 -7.679 1.00 96.56 83 GLU A O 1
ATOM 654 N N . ALA A 1 84 ? -11.334 -14.402 -7.028 1.00 95.94 84 ALA A N 1
ATOM 655 C CA . ALA A 1 84 ? -11.995 -13.198 -6.538 1.00 95.94 84 ALA A CA 1
ATOM 656 C C . ALA A 1 84 ? -11.023 -12.017 -6.531 1.00 95.94 84 ALA A C 1
ATOM 658 O O . ALA A 1 84 ? -9.810 -12.183 -6.354 1.00 95.94 84 ALA A O 1
ATOM 659 N N . THR A 1 85 ? -11.571 -10.817 -6.651 1.00 94.56 85 THR A N 1
ATOM 660 C CA . THR A 1 85 ? -10.828 -9.569 -6.504 1.00 94.56 85 THR A CA 1
ATOM 661 C C . THR A 1 85 ? -10.489 -9.283 -5.038 1.00 94.56 85 THR A C 1
ATOM 663 O O . THR A 1 85 ? -11.123 -9.762 -4.093 1.00 94.56 85 THR A O 1
ATOM 666 N N . PHE A 1 86 ? -9.489 -8.436 -4.827 1.00 92.88 86 PHE A N 1
ATOM 667 C CA . PHE A 1 86 ? -9.118 -7.903 -3.524 1.00 92.88 86 PHE A CA 1
ATOM 668 C C . PHE A 1 86 ? -10.267 -7.130 -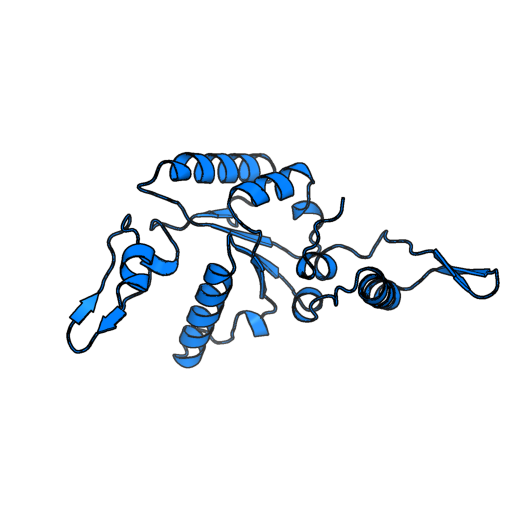2.872 1.00 92.88 86 PHE A C 1
ATOM 670 O O . PHE A 1 86 ? -10.483 -7.271 -1.669 1.00 92.88 86 PHE A O 1
ATOM 677 N N . ALA A 1 87 ? -11.046 -6.386 -3.661 1.00 88.81 87 ALA A N 1
ATOM 678 C CA . ALA A 1 87 ? -12.215 -5.664 -3.170 1.00 88.81 87 ALA A CA 1
ATOM 679 C C . ALA A 1 87 ? -13.289 -6.619 -2.618 1.00 88.81 87 ALA A C 1
ATOM 681 O O . ALA A 1 87 ? -13.792 -6.401 -1.518 1.00 88.81 87 ALA A O 1
ATOM 682 N N . GLU A 1 88 ? -13.589 -7.718 -3.321 1.00 91.50 88 GLU A N 1
ATOM 683 C CA . GLU A 1 88 ? -14.537 -8.743 -2.848 1.00 91.50 88 GLU A CA 1
ATOM 684 C C . GLU A 1 88 ? -14.049 -9.457 -1.582 1.00 91.50 88 GLU A C 1
ATOM 686 O O . GLU A 1 88 ? -14.848 -9.852 -0.731 1.00 91.50 88 GLU A O 1
ATOM 691 N N . LYS A 1 89 ? -12.729 -9.601 -1.426 1.00 92.50 89 LYS A N 1
ATOM 692 C CA . LYS A 1 89 ? -12.109 -10.150 -0.210 1.00 92.50 89 LYS A CA 1
ATOM 693 C C . LYS A 1 89 ? -11.998 -9.127 0.929 1.00 92.50 89 LYS A C 1
ATOM 695 O O . LYS A 1 89 ? -11.657 -9.517 2.044 1.00 92.50 89 LYS A O 1
ATOM 700 N N . GLY A 1 90 ? -12.334 -7.860 0.683 1.00 90.31 90 GLY A N 1
ATOM 701 C CA . GLY A 1 90 ? -12.336 -6.792 1.683 1.00 90.31 90 GLY A CA 1
ATOM 702 C C . GLY A 1 90 ? -10.971 -6.146 1.931 1.00 90.31 90 GLY A C 1
ATOM 703 O O . GLY A 1 90 ? -10.767 -5.577 3.001 1.00 90.31 90 GLY A O 1
ATOM 704 N N . LEU A 1 91 ? -10.028 -6.229 0.989 1.00 92.62 91 LEU A N 1
ATOM 705 C CA . LEU A 1 91 ? -8.772 -5.484 1.077 1.00 92.62 91 LEU A CA 1
ATOM 706 C C . LEU A 1 91 ? -9.020 -4.005 0.764 1.00 92.62 91 LEU A C 1
ATOM 708 O O . LEU A 1 91 ? -9.502 -3.661 -0.317 1.00 92.62 91 LEU A O 1
ATOM 712 N N . PHE A 1 92 ? -8.633 -3.132 1.686 1.00 89.81 92 PHE A N 1
ATOM 713 C CA . PHE A 1 92 ? -8.635 -1.690 1.484 1.00 89.81 92 PHE A CA 1
ATOM 714 C C . PHE A 1 92 ? -7.210 -1.188 1.255 1.00 89.81 92 PHE A C 1
ATOM 716 O O . PHE A 1 92 ? -6.323 -1.433 2.068 1.00 89.81 92 PHE A O 1
ATOM 723 N N . ILE A 1 93 ? -6.975 -0.490 0.145 1.00 90.25 93 ILE A N 1
ATOM 724 C CA . ILE A 1 93 ? -5.649 0.032 -0.197 1.00 90.25 93 ILE A CA 1
ATOM 725 C C . ILE A 1 93 ? -5.591 1.503 0.209 1.00 90.25 93 ILE A C 1
ATOM 727 O O . ILE A 1 93 ? -6.361 2.321 -0.296 1.00 90.25 93 ILE A O 1
ATOM 731 N N . LEU A 1 94 ? -4.686 1.832 1.126 1.00 87.38 94 LEU A N 1
ATOM 732 C CA . LEU A 1 94 ? -4.553 3.159 1.707 1.00 87.38 94 LEU A CA 1
ATOM 733 C C . LEU A 1 94 ? -3.256 3.832 1.229 1.00 87.38 94 LEU A C 1
ATOM 735 O O . LEU A 1 94 ? -2.175 3.389 1.624 1.00 87.38 94 LEU A O 1
ATOM 739 N N . PRO A 1 95 ? -3.334 4.927 0.451 1.00 85.88 95 PRO A N 1
ATOM 740 C CA . PRO A 1 95 ? -2.159 5.725 0.133 1.00 85.88 95 PRO A CA 1
ATOM 741 C C . PRO A 1 95 ? -1.738 6.540 1.362 1.00 85.88 95 PRO A C 1
ATOM 743 O O . PRO A 1 95 ? -2.539 7.291 1.928 1.00 85.88 95 PRO A O 1
ATOM 746 N N . VAL A 1 96 ? -0.481 6.407 1.785 1.00 81.31 96 VAL A N 1
ATOM 747 C CA . VAL A 1 96 ? 0.038 7.112 2.967 1.00 81.31 96 VAL A CA 1
ATOM 748 C C . VAL A 1 96 ? 0.676 8.457 2.628 1.00 81.31 96 VAL A C 1
ATOM 750 O O . VAL A 1 96 ? 0.795 9.292 3.522 1.00 81.31 96 VAL A O 1
ATOM 753 N N . GLY A 1 97 ? 1.035 8.718 1.368 1.00 68.31 97 GLY A N 1
ATOM 754 C CA . GLY A 1 97 ? 1.551 10.011 0.904 1.00 68.31 97 GLY A CA 1
ATOM 755 C C . GLY A 1 97 ? 3.073 10.152 0.989 1.00 68.31 97 GLY A C 1
ATOM 756 O O . GLY A 1 97 ? 3.559 11.181 1.459 1.00 68.31 97 GLY A O 1
ATOM 757 N N . GLY A 1 98 ? 3.814 9.134 0.554 1.00 65.50 98 GLY A N 1
ATOM 758 C CA . GLY A 1 98 ? 5.277 9.167 0.489 1.00 65.50 98 GLY A CA 1
ATOM 759 C C . GLY A 1 98 ? 5.991 8.449 1.637 1.00 65.50 98 GLY A C 1
ATOM 760 O O . GLY A 1 98 ? 5.478 8.302 2.747 1.00 65.50 98 GLY A O 1
ATOM 761 N N . CYS A 1 99 ? 7.249 8.083 1.418 1.00 59.31 99 CYS A N 1
ATOM 762 C CA . CYS A 1 99 ? 8.099 7.444 2.421 1.00 59.31 99 CYS A CA 1
ATOM 763 C C . CYS A 1 99 ? 8.208 8.263 3.734 1.00 59.31 99 CYS A C 1
ATOM 765 O O . CYS A 1 99 ? 8.248 7.703 4.833 1.00 59.31 99 CYS A O 1
ATOM 767 N N . GLY A 1 100 ? 8.187 9.602 3.665 1.00 60.72 100 GLY A N 1
ATOM 768 C CA . GLY A 1 100 ? 8.215 10.493 4.837 1.00 60.72 100 GLY A CA 1
ATOM 769 C C . GLY A 1 100 ? 6.973 10.420 5.735 1.00 60.72 100 GLY A C 1
ATOM 770 O O . GLY A 1 100 ? 7.079 10.601 6.953 1.00 60.72 100 GLY A O 1
ATOM 771 N N . SER A 1 101 ? 5.803 10.103 5.179 1.00 72.56 101 SER A N 1
ATOM 772 C CA . SER A 1 101 ? 4.571 9.994 5.963 1.00 72.56 101 SER A CA 1
ATOM 773 C C . SER A 1 101 ? 4.513 8.691 6.764 1.00 72.56 101 SER A C 1
ATOM 775 O O . SER A 1 101 ? 4.005 8.700 7.884 1.00 72.56 101 SER A O 1
ATOM 777 N N . LEU A 1 102 ? 5.134 7.603 6.291 1.00 77.25 102 LEU A N 1
ATOM 778 C CA . LEU A 1 102 ? 5.253 6.348 7.050 1.00 77.25 102 LEU A CA 1
ATOM 779 C C . LEU A 1 102 ? 5.948 6.533 8.402 1.00 77.25 102 LEU A C 1
ATOM 781 O O . LEU A 1 102 ? 5.568 5.905 9.393 1.00 77.25 102 LEU A O 1
ATOM 785 N N . LEU A 1 103 ? 6.935 7.429 8.484 1.00 76.75 103 LEU A N 1
ATOM 786 C CA . LEU A 1 103 ? 7.539 7.782 9.769 1.00 76.75 103 LEU A CA 1
ATOM 787 C C . LEU A 1 103 ? 6.563 8.514 10.686 1.00 76.75 103 LEU A C 1
ATOM 789 O O . LEU A 1 103 ? 6.577 8.270 11.891 1.00 76.75 103 LEU A O 1
ATOM 793 N N . ALA A 1 104 ? 5.710 9.388 10.149 1.00 75.94 104 ALA A N 1
ATOM 794 C CA . ALA A 1 104 ? 4.666 10.027 10.944 1.00 75.94 104 ALA A CA 1
ATOM 795 C C . ALA A 1 104 ? 3.684 8.979 11.490 1.00 75.94 104 ALA A C 1
ATOM 797 O O . ALA A 1 104 ? 3.387 8.986 12.684 1.00 75.94 104 ALA A O 1
ATOM 798 N N . TRP A 1 105 ? 3.267 8.021 10.658 1.00 81.75 105 TRP A N 1
ATOM 799 C CA . TRP A 1 105 ? 2.452 6.881 11.084 1.00 81.75 105 TRP A CA 1
ATOM 800 C C . TRP A 1 105 ? 3.113 6.072 12.203 1.00 81.75 105 TRP A C 1
ATOM 802 O O . TRP A 1 105 ? 2.460 5.732 13.192 1.00 81.75 105 TRP A O 1
ATOM 812 N N . LEU A 1 106 ? 4.420 5.826 12.094 1.00 82.69 106 LEU A N 1
ATOM 813 C CA . LEU A 1 106 ? 5.192 5.130 13.120 1.00 82.69 106 LEU A CA 1
ATOM 814 C C . LEU A 1 106 ? 5.257 5.924 14.433 1.00 82.69 106 LEU A C 1
ATOM 816 O O . LEU A 1 106 ? 5.032 5.358 15.505 1.00 82.69 106 LEU A O 1
ATOM 820 N N . ASN A 1 107 ? 5.558 7.222 14.345 1.00 75.75 107 ASN A N 1
ATOM 821 C CA . ASN A 1 107 ? 5.736 8.116 15.491 1.00 75.75 107 ASN A CA 1
ATOM 822 C C . ASN A 1 107 ? 4.424 8.337 16.260 1.00 75.75 107 ASN A C 1
ATOM 824 O O . ASN A 1 107 ? 4.440 8.378 17.486 1.00 75.75 107 ASN A O 1
ATOM 828 N N . PHE A 1 108 ? 3.292 8.438 15.558 1.00 77.81 108 PHE A N 1
ATOM 829 C CA . PHE A 1 108 ? 1.962 8.575 16.169 1.00 77.81 108 PHE A CA 1
ATOM 830 C C . PHE A 1 108 ? 1.298 7.237 16.519 1.00 77.81 108 PHE A C 1
ATOM 832 O O . PHE A 1 108 ? 0.151 7.227 16.985 1.00 77.81 108 PHE A O 1
ATOM 839 N N . ASP A 1 109 ? 2.018 6.131 16.305 1.00 76.69 109 ASP A N 1
ATOM 840 C CA . ASP A 1 109 ? 1.553 4.767 16.540 1.00 76.69 109 ASP A CA 1
ATOM 841 C C . ASP A 1 109 ? 0.196 4.505 15.873 1.00 76.69 109 ASP A C 1
ATOM 843 O O . ASP A 1 109 ? -0.750 4.054 16.502 1.00 76.69 109 ASP A O 1
ATOM 847 N N . LEU A 1 110 ? 0.063 4.895 14.602 1.00 79.75 110 LEU A N 1
ATOM 848 C CA . LEU A 1 110 ? -1.197 4.749 13.868 1.00 79.75 110 LEU A CA 1
ATOM 849 C C . LEU A 1 110 ? -1.449 3.301 13.439 1.00 79.75 110 LEU A C 1
ATOM 851 O O . LEU A 1 110 ? -2.597 2.887 13.383 1.00 79.75 110 LEU A O 1
ATOM 855 N N . PHE A 1 111 ? -0.395 2.518 13.196 1.00 83.44 111 PHE A N 1
ATOM 856 C CA . PHE A 1 111 ? -0.518 1.113 12.794 1.00 83.44 111 PHE A CA 1
ATOM 857 C C . PHE A 1 111 ? -1.175 0.233 13.864 1.00 83.44 111 PHE A C 1
ATOM 859 O O . PHE A 1 111 ? -1.964 -0.644 13.536 1.00 83.44 111 PHE A O 1
ATOM 866 N N . SER A 1 112 ? -0.870 0.466 15.146 1.00 79.56 112 SER A N 1
ATOM 867 C CA . SER A 1 112 ? -1.483 -0.268 16.265 1.00 79.56 112 SER A CA 1
ATOM 868 C C . SER A 1 112 ? -2.947 0.109 16.488 1.00 79.56 112 SER A C 1
ATOM 870 O O . SER A 1 112 ? -3.670 -0.606 17.173 1.00 79.56 112 SER A O 1
ATOM 872 N N . LYS A 1 113 ? -3.372 1.240 15.919 1.00 77.62 113 LYS A N 1
ATOM 873 C CA . LYS A 1 113 ? -4.735 1.757 15.992 1.00 77.62 113 LYS A CA 1
ATOM 874 C C . LYS A 1 113 ? -5.571 1.340 14.790 1.00 77.62 113 LYS A C 1
ATOM 876 O O . LYS A 1 113 ? -6.685 1.816 14.671 1.00 77.62 113 LYS A O 1
ATOM 881 N N . LEU A 1 114 ? -5.057 0.533 13.869 1.00 81.44 114 LEU A N 1
ATOM 882 C CA . LEU A 1 114 ? -5.906 -0.061 12.843 1.00 81.44 114 LEU A CA 1
ATOM 883 C C . LEU A 1 114 ? -6.643 -1.244 13.470 1.00 81.44 114 LEU A C 1
ATOM 885 O O . LEU A 1 114 ? -6.013 -2.088 14.105 1.00 81.44 114 LEU A O 1
ATOM 889 N N . ASN A 1 115 ? -7.962 -1.302 13.291 1.00 74.38 115 ASN A N 1
ATOM 890 C CA . ASN A 1 115 ? -8.751 -2.456 13.738 1.00 74.38 115 ASN A CA 1
ATOM 891 C C . ASN A 1 115 ? -8.459 -3.711 12.911 1.00 74.38 115 ASN A C 1
ATOM 893 O O . ASN A 1 115 ? -8.575 -4.829 13.407 1.00 74.38 115 ASN A O 1
ATOM 897 N N . GLU A 1 116 ? -8.066 -3.512 11.657 1.00 84.81 116 GLU A N 1
ATOM 898 C CA . GLU A 1 116 ? -7.832 -4.586 10.706 1.00 84.81 116 GLU A CA 1
ATOM 899 C C . GLU A 1 116 ? -6.342 -4.943 10.599 1.00 84.81 116 GLU A C 1
ATOM 901 O O . GLU A 1 116 ? -5.474 -4.070 10.749 1.00 84.81 116 GLU A O 1
ATOM 906 N N . PRO A 1 117 ? -6.016 -6.209 10.269 1.00 90.25 117 PRO A N 1
ATOM 907 C CA . PRO A 1 117 ? -4.670 -6.598 9.873 1.00 90.25 117 PRO A CA 1
ATOM 908 C C . PRO A 1 117 ? -4.150 -5.708 8.745 1.00 90.25 117 PRO A C 1
ATOM 910 O O . PRO A 1 117 ? -4.892 -5.345 7.829 1.00 90.25 117 PRO A O 1
ATOM 913 N N . TRP A 1 118 ? -2.861 -5.386 8.784 1.00 92.38 118 TRP A N 1
ATOM 914 C CA . TRP A 1 118 ? -2.265 -4.477 7.816 1.00 92.38 118 TRP A CA 1
ATOM 915 C C . TRP A 1 118 ? -0.968 -5.003 7.209 1.00 92.38 118 TRP A C 1
ATOM 917 O O . TRP A 1 118 ? -0.202 -5.737 7.834 1.00 92.38 118 TRP A O 1
ATOM 927 N N . PHE A 1 119 ? -0.727 -4.573 5.976 1.00 94.25 119 PHE A N 1
ATOM 928 C CA . PHE A 1 119 ? 0.457 -4.854 5.176 1.00 94.25 119 PHE A CA 1
ATOM 929 C C . PHE A 1 119 ? 1.025 -3.540 4.656 1.00 94.25 119 PHE A C 1
ATOM 931 O O . PHE A 1 119 ? 0.287 -2.584 4.437 1.00 94.25 119 PHE A O 1
ATOM 938 N N . ILE A 1 120 ? 2.330 -3.495 4.420 1.00 92.38 120 ILE A N 1
ATOM 939 C CA . ILE A 1 120 ? 3.003 -2.350 3.806 1.00 92.38 120 ILE A CA 1
ATOM 940 C C . ILE A 1 120 ? 3.675 -2.826 2.524 1.00 92.38 120 ILE A C 1
ATOM 942 O O . ILE A 1 120 ? 4.415 -3.812 2.546 1.00 92.38 120 ILE A O 1
ATOM 946 N N . LEU A 1 121 ? 3.451 -2.097 1.435 1.00 92.25 121 LEU A N 1
ATOM 947 C CA . LEU A 1 121 ? 4.197 -2.219 0.191 1.00 92.25 121 LEU A CA 1
ATOM 948 C C . LEU A 1 121 ? 4.643 -0.823 -0.242 1.00 92.25 121 LEU A C 1
ATOM 950 O O . LEU A 1 121 ? 3.802 0.035 -0.479 1.00 92.25 121 LEU A O 1
ATOM 954 N N . ILE A 1 122 ? 5.951 -0.606 -0.340 1.00 90.75 122 ILE A N 1
ATOM 955 C CA . ILE A 1 122 ? 6.520 0.649 -0.846 1.00 90.75 122 ILE A CA 1
ATOM 956 C C . ILE A 1 122 ? 7.508 0.407 -1.974 1.00 90.75 122 ILE A C 1
ATOM 958 O O . ILE A 1 122 ? 8.009 -0.713 -2.143 1.00 90.75 122 ILE A O 1
ATOM 962 N N . ASP A 1 123 ? 7.840 1.476 -2.683 1.00 90.69 123 ASP A N 1
ATOM 963 C CA . ASP A 1 123 ? 8.924 1.462 -3.642 1.00 90.69 123 ASP A CA 1
ATOM 964 C C . ASP A 1 123 ? 10.276 1.259 -2.951 1.00 90.69 123 ASP A C 1
ATOM 966 O O . ASP A 1 123 ? 10.497 1.576 -1.777 1.00 90.69 123 ASP A O 1
ATOM 970 N N . SER A 1 124 ? 11.188 0.607 -3.667 1.00 90.81 124 SER A N 1
ATOM 971 C CA . SER A 1 124 ? 12.529 0.351 -3.149 1.00 90.81 124 SER A CA 1
ATOM 972 C C . SER A 1 124 ? 13.488 1.495 -3.425 1.00 90.81 124 SER A C 1
ATOM 974 O O . SER A 1 124 ? 14.565 1.529 -2.820 1.00 90.81 124 SER A O 1
ATOM 976 N N . ASP A 1 125 ? 13.124 2.363 -4.373 1.00 89.69 125 ASP A N 1
ATOM 977 C CA . ASP A 1 125 ? 13.906 3.493 -4.874 1.00 89.69 125 ASP A CA 1
ATOM 978 C C . ASP A 1 125 ? 15.327 3.101 -5.306 1.00 89.69 125 ASP A C 1
ATOM 980 O O . ASP A 1 125 ? 16.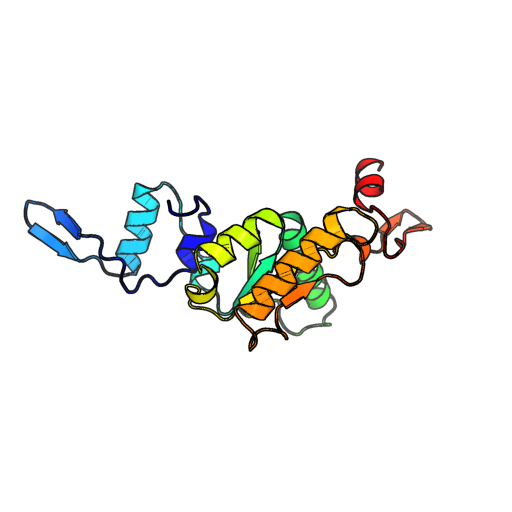243 3.918 -5.383 1.00 89.69 125 ASP A O 1
ATOM 984 N N . LYS A 1 126 ? 15.561 1.812 -5.586 1.00 90.31 126 LYS A N 1
ATOM 985 C CA . LYS A 1 126 ? 16.892 1.315 -5.942 1.00 90.31 126 LYS A CA 1
ATOM 986 C C . LYS A 1 126 ? 17.411 2.031 -7.183 1.00 90.31 126 LYS A C 1
ATOM 988 O O . LYS A 1 126 ? 16.760 2.044 -8.223 1.00 90.31 126 LYS A O 1
ATOM 993 N N . GLY A 1 127 ? 18.636 2.535 -7.078 1.00 87.38 127 GLY A N 1
ATOM 994 C CA . GLY A 1 127 ? 19.257 3.353 -8.117 1.00 87.38 127 GLY A CA 1
ATOM 995 C C . GLY A 1 127 ? 19.188 4.853 -7.836 1.00 87.38 127 GLY A C 1
ATOM 996 O O . GLY A 1 127 ? 19.778 5.609 -8.601 1.00 87.38 127 GLY A O 1
ATOM 997 N N . THR A 1 128 ? 18.547 5.277 -6.741 1.00 87.50 128 THR A N 1
ATOM 998 C CA . THR A 1 128 ? 18.509 6.676 -6.295 1.00 87.50 128 THR A CA 1
ATOM 999 C C . THR A 1 128 ? 19.067 6.852 -4.876 1.00 87.50 128 THR A C 1
ATOM 1001 O O . THR A 1 128 ? 19.368 5.875 -4.175 1.00 87.50 128 THR A O 1
ATOM 1004 N N . ASP A 1 129 ? 19.217 8.105 -4.438 1.00 86.69 129 ASP A N 1
ATOM 1005 C CA . ASP A 1 129 ? 19.647 8.432 -3.073 1.00 86.69 129 ASP A CA 1
ATOM 1006 C C . ASP A 1 129 ? 18.566 8.090 -2.026 1.00 86.69 129 ASP A C 1
ATOM 1008 O O . ASP A 1 129 ? 18.877 7.743 -0.876 1.00 86.69 129 ASP A O 1
ATOM 1012 N N . GLU A 1 130 ? 17.297 8.099 -2.439 1.00 85.94 130 GLU A N 1
ATOM 1013 C CA . GLU A 1 130 ? 16.117 7.777 -1.633 1.00 85.94 130 GLU A CA 1
ATOM 1014 C C . GLU A 1 130 ? 16.067 6.296 -1.218 1.00 85.94 130 GLU A C 1
ATOM 1016 O O . GLU A 1 130 ? 15.534 5.986 -0.150 1.00 85.94 130 GLU A O 1
ATOM 1021 N N . ALA A 1 131 ? 16.746 5.382 -1.930 1.00 89.06 131 ALA A N 1
ATOM 1022 C CA . ALA A 1 131 ? 16.836 3.959 -1.557 1.00 89.06 131 ALA A CA 1
ATOM 1023 C C . ALA A 1 131 ? 17.260 3.747 -0.094 1.00 89.06 131 ALA A C 1
ATOM 1025 O O . ALA A 1 131 ? 16.734 2.893 0.631 1.00 89.06 131 ALA A O 1
ATOM 1026 N N . LYS A 1 132 ? 18.225 4.550 0.377 1.00 87.75 132 LYS A N 1
ATOM 1027 C CA . LYS A 1 132 ? 18.711 4.492 1.765 1.00 87.75 132 LYS A CA 1
ATOM 1028 C C . LYS A 1 132 ? 17.667 5.003 2.754 1.00 87.75 132 LYS A C 1
ATOM 1030 O O . LYS A 1 132 ? 17.666 4.600 3.918 1.00 87.75 132 LYS A O 1
ATOM 1035 N N . GLN A 1 133 ? 16.808 5.928 2.344 1.00 85.69 133 GLN A N 1
ATOM 1036 C CA . GLN A 1 133 ? 15.706 6.417 3.166 1.00 85.69 133 GLN A CA 1
ATOM 1037 C C . GLN A 1 133 ? 14.627 5.343 3.317 1.00 85.69 133 GLN A C 1
ATOM 1039 O O . GLN A 1 133 ? 14.296 4.993 4.453 1.00 85.69 133 GLN A O 1
ATOM 1044 N N . SER A 1 134 ? 14.186 4.743 2.212 1.00 85.38 134 SER A N 1
ATOM 1045 C CA . SER A 1 134 ? 13.173 3.680 2.198 1.00 85.38 134 SER A CA 1
ATOM 1046 C C . SER A 1 134 ? 13.611 2.471 3.030 1.00 85.38 134 SER A C 1
ATOM 1048 O O . SER A 1 134 ? 12.882 2.017 3.918 1.00 85.38 134 SER A O 1
ATOM 1050 N N . GLN A 1 135 ? 14.874 2.044 2.907 1.00 88.12 135 GLN A N 1
ATOM 1051 C CA . GLN A 1 135 ? 15.441 0.999 3.773 1.00 88.12 135 GLN A CA 1
ATOM 1052 C C . GLN A 1 135 ? 15.437 1.368 5.264 1.00 88.12 135 GLN A C 1
ATOM 1054 O O . GLN A 1 135 ? 15.064 0.544 6.105 1.00 88.12 135 GLN A O 1
ATOM 1059 N N . ARG A 1 136 ? 15.827 2.602 5.617 1.00 88.12 136 ARG A N 1
ATOM 1060 C CA . ARG A 1 136 ? 15.821 3.065 7.016 1.00 88.12 136 ARG A CA 1
ATOM 1061 C C . ARG A 1 136 ? 14.412 3.090 7.599 1.00 88.12 136 ARG A C 1
ATOM 1063 O O . ARG A 1 136 ? 14.234 2.724 8.761 1.00 88.12 136 ARG A O 1
ATOM 1070 N N . HIS A 1 137 ? 13.417 3.509 6.824 1.00 86.44 137 HIS A N 1
ATOM 1071 C CA . HIS A 1 137 ? 12.032 3.566 7.286 1.00 86.44 137 HIS A CA 1
ATOM 1072 C C . HIS A 1 137 ? 11.477 2.164 7.535 1.00 86.44 137 HIS A C 1
ATOM 1074 O O . HIS A 1 137 ? 10.986 1.896 8.632 1.00 86.44 137 HIS A O 1
ATOM 1080 N N . LEU A 1 138 ? 11.658 1.241 6.587 1.00 89.75 138 LEU A N 1
ATOM 1081 C CA . LEU A 1 138 ? 11.250 -0.154 6.768 1.00 89.75 138 LEU A CA 1
ATOM 1082 C C . LEU A 1 138 ? 11.955 -0.812 7.952 1.00 89.75 138 LEU A C 1
ATOM 1084 O O . LEU A 1 138 ? 11.313 -1.522 8.723 1.00 89.75 138 LEU A O 1
ATOM 1088 N N . HIS A 1 139 ? 13.251 -0.550 8.143 1.00 91.50 139 HIS A N 1
ATOM 1089 C CA . HIS A 1 139 ? 13.982 -1.054 9.303 1.00 91.50 139 HIS A CA 1
ATOM 1090 C C . HIS A 1 139 ? 13.369 -0.562 10.622 1.00 91.50 139 HIS A C 1
ATOM 1092 O O . HIS A 1 139 ? 13.134 -1.365 11.521 1.00 91.50 139 HIS A O 1
ATOM 1098 N N . ARG A 1 140 ? 13.036 0.732 10.727 1.00 91.12 140 ARG A N 1
ATOM 1099 C CA . ARG A 1 140 ? 12.393 1.297 11.927 1.00 91.12 140 ARG A CA 1
ATOM 1100 C C . ARG A 1 140 ? 11.011 0.700 12.190 1.00 91.12 140 ARG A C 1
ATOM 1102 O O . ARG A 1 140 ? 10.691 0.418 13.342 1.00 91.12 140 ARG A O 1
ATOM 1109 N N . ILE A 1 141 ? 10.208 0.489 11.147 1.00 89.88 141 ILE A N 1
ATOM 1110 C CA . ILE A 1 141 ? 8.882 -0.132 11.286 1.00 89.88 141 ILE A CA 1
ATOM 1111 C C . ILE A 1 141 ? 9.031 -1.590 11.739 1.00 89.88 141 ILE A C 1
ATOM 1113 O O . ILE A 1 141 ? 8.399 -1.989 12.713 1.00 89.88 141 ILE A O 1
ATOM 1117 N N . ARG A 1 142 ? 9.918 -2.368 11.104 1.00 92.44 142 ARG A N 1
ATOM 1118 C CA . ARG A 1 142 ? 10.196 -3.766 11.482 1.00 92.44 142 ARG A CA 1
ATOM 1119 C C . ARG A 1 142 ? 10.748 -3.894 12.900 1.00 92.44 142 ARG A C 1
ATOM 1121 O O . ARG A 1 142 ? 10.387 -4.830 13.598 1.00 92.44 142 ARG A O 1
ATOM 1128 N N . ALA A 1 143 ? 11.585 -2.954 13.339 1.00 92.62 143 ALA A N 1
ATOM 1129 C CA . ALA A 1 143 ? 12.095 -2.929 14.707 1.00 92.62 143 ALA A CA 1
ATOM 1130 C C . ALA A 1 143 ? 10.978 -2.685 15.736 1.00 92.62 143 ALA A C 1
ATOM 1132 O O . ALA A 1 143 ? 11.004 -3.275 16.813 1.00 92.62 143 ALA A O 1
ATOM 1133 N N . LYS A 1 144 ? 9.984 -1.848 15.404 1.00 91.06 144 LYS A N 1
ATOM 1134 C CA . LYS A 1 144 ? 8.828 -1.594 16.276 1.00 91.06 144 LYS A CA 1
ATOM 1135 C C . LYS A 1 144 ? 7.803 -2.735 16.256 1.00 91.06 144 LYS A C 1
ATOM 1137 O O . LYS A 1 144 ? 7.215 -3.025 17.292 1.00 91.06 144 LYS A O 1
ATOM 1142 N N . TYR A 1 145 ? 7.611 -3.387 15.107 1.00 90.44 145 TYR A N 1
ATOM 1143 C CA . TYR A 1 145 ? 6.658 -4.487 14.915 1.00 90.44 145 TYR A CA 1
ATOM 1144 C C . TYR A 1 145 ? 7.367 -5.761 14.410 1.00 90.44 145 TYR A C 1
ATOM 1146 O O . TYR A 1 145 ? 7.160 -6.179 13.266 1.00 90.44 145 TYR A O 1
ATOM 1154 N N . PRO A 1 146 ? 8.215 -6.409 15.231 1.00 90.81 146 PRO A N 1
ATOM 1155 C CA . PRO A 1 146 ? 9.049 -7.532 14.794 1.00 90.81 146 PRO A CA 1
ATOM 1156 C C . PRO A 1 146 ? 8.250 -8.769 14.365 1.00 90.81 146 PRO A C 1
ATOM 1158 O O . PRO A 1 146 ? 8.738 -9.541 13.541 1.00 90.81 146 PRO A O 1
ATOM 1161 N N . TRP A 1 147 ? 7.024 -8.941 14.866 1.00 89.94 147 TRP A N 1
ATOM 1162 C CA . TRP A 1 147 ? 6.108 -10.011 14.454 1.00 89.94 147 TRP A CA 1
ATOM 1163 C C . TRP A 1 147 ? 5.440 -9.760 13.090 1.00 89.94 147 TRP A C 1
ATOM 1165 O O . TRP A 1 147 ? 4.893 -10.689 12.509 1.00 89.94 147 TRP A O 1
ATOM 1175 N N . MET A 1 148 ? 5.518 -8.536 12.548 1.00 90.44 148 MET A N 1
ATOM 1176 C CA . MET A 1 148 ? 4.923 -8.150 11.257 1.00 90.44 148 MET A CA 1
ATOM 1177 C C . MET A 1 148 ? 5.927 -8.183 10.096 1.00 90.44 148 MET A C 1
ATOM 1179 O O . MET A 1 148 ? 5.626 -7.703 9.006 1.00 90.44 148 MET A O 1
ATOM 1183 N N . GLN A 1 149 ? 7.139 -8.718 10.290 1.00 88.62 149 GLN A N 1
ATOM 1184 C CA . GLN A 1 149 ? 8.195 -8.671 9.266 1.00 88.62 149 GLN A CA 1
ATOM 1185 C C . GLN A 1 149 ? 7.767 -9.263 7.916 1.00 88.62 149 GLN A C 1
ATOM 1187 O O . GLN A 1 149 ? 8.135 -8.718 6.876 1.00 88.62 149 GLN A O 1
ATOM 1192 N N . ALA A 1 150 ? 6.955 -10.322 7.935 1.00 90.44 150 ALA A N 1
ATOM 1193 C CA . ALA A 1 150 ?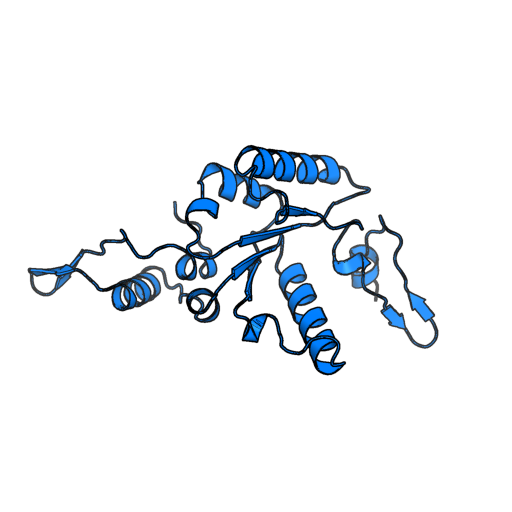 6.423 -10.982 6.742 1.00 90.44 150 ALA A CA 1
ATOM 1194 C C . ALA A 1 150 ? 5.319 -10.187 6.016 1.00 90.44 150 ALA A C 1
ATOM 1196 O O . ALA A 1 150 ? 4.802 -10.666 5.014 1.00 90.44 150 ALA A O 1
ATOM 1197 N N . HIS A 1 151 ? 4.941 -9.013 6.527 1.00 92.25 151 HIS A N 1
ATOM 1198 C CA . HIS A 1 151 ? 3.881 -8.153 5.991 1.00 92.25 151 HIS A CA 1
ATOM 1199 C C . HIS A 1 151 ? 4.400 -6.763 5.600 1.00 92.25 151 HIS A C 1
ATOM 1201 O O . HIS A 1 151 ? 3.625 -5.893 5.211 1.00 92.25 151 HIS A O 1
ATOM 1207 N N . ILE A 1 152 ? 5.713 -6.534 5.714 1.00 92.81 152 ILE A N 1
ATOM 1208 C CA . ILE A 1 152 ? 6.366 -5.252 5.447 1.00 92.81 152 ILE A CA 1
ATOM 1209 C C . ILE A 1 152 ? 7.328 -5.433 4.272 1.00 92.81 152 ILE A C 1
ATOM 1211 O O . ILE A 1 152 ? 8.426 -5.980 4.439 1.00 92.81 152 ILE A O 1
ATOM 1215 N N . HIS A 1 153 ? 6.944 -4.942 3.097 1.00 91.50 153 HIS A N 1
ATOM 1216 C CA . HIS A 1 153 ? 7.639 -5.188 1.836 1.00 91.50 153 HIS A CA 1
ATOM 1217 C C . HIS A 1 153 ? 8.087 -3.898 1.150 1.00 91.50 153 HIS A C 1
ATOM 1219 O O . HIS A 1 153 ? 7.427 -2.865 1.220 1.00 91.50 153 HIS A O 1
ATOM 1225 N N . ALA A 1 154 ? 9.216 -4.007 0.452 1.00 92.12 154 ALA A N 1
ATOM 1226 C CA . ALA A 1 154 ? 9.586 -3.099 -0.622 1.00 92.12 154 ALA A CA 1
ATOM 1227 C C . ALA A 1 154 ? 9.486 -3.865 -1.943 1.00 92.12 154 ALA A C 1
ATOM 1229 O O . ALA A 1 154 ? 9.679 -5.090 -1.956 1.00 92.12 154 ALA A O 1
ATOM 1230 N N . THR A 1 155 ? 9.254 -3.161 -3.042 1.00 91.88 155 THR A N 1
ATOM 1231 C CA . THR A 1 155 ? 9.386 -3.730 -4.384 1.00 91.88 155 THR A CA 1
ATOM 1232 C C . THR A 1 155 ? 10.805 -4.280 -4.617 1.00 91.88 155 THR A C 1
ATOM 1234 O O . THR A 1 155 ? 11.789 -3.913 -3.968 1.00 91.88 155 THR A O 1
ATOM 1237 N N . PHE A 1 156 ? 10.939 -5.259 -5.513 1.00 90.62 156 PHE A N 1
ATOM 1238 C CA . PHE A 1 156 ? 12.256 -5.762 -5.918 1.00 90.62 156 PHE A CA 1
ATOM 1239 C C . PHE A 1 156 ? 12.907 -4.847 -6.963 1.00 90.62 156 PHE A C 1
ATOM 1241 O O . PHE A 1 156 ? 14.105 -4.566 -6.837 1.00 90.62 156 PHE A O 1
ATOM 1248 N N . LYS A 1 157 ? 12.133 -4.399 -7.962 1.00 91.75 157 LYS A N 1
ATOM 1249 C CA . LYS A 1 157 ? 12.519 -3.323 -8.890 1.00 91.75 157 LYS A CA 1
ATOM 1250 C C . LYS A 1 157 ? 12.380 -1.954 -8.206 1.00 91.75 157 LYS A C 1
ATOM 1252 O O . LYS A 1 157 ? 11.878 -1.899 -7.089 1.00 91.75 157 LYS A O 1
ATOM 1257 N N . ARG A 1 158 ? 12.872 -0.884 -8.837 1.00 90.88 158 ARG A N 1
ATOM 1258 C CA . ARG A 1 158 ? 12.890 0.478 -8.281 1.00 90.88 158 ARG A CA 1
ATOM 1259 C C . ARG A 1 158 ? 11.502 0.916 -7.829 1.00 90.88 158 ARG A C 1
ATOM 1261 O O . ARG A 1 158 ? 11.325 1.129 -6.634 1.00 90.88 158 ARG A O 1
ATOM 1268 N N . GLU A 1 159 ? 10.554 0.935 -8.759 1.00 89.81 159 GLU A N 1
ATOM 1269 C CA . GLU A 1 159 ? 9.161 1.308 -8.520 1.00 89.81 159 GLU A CA 1
ATOM 1270 C C . GLU A 1 159 ? 8.217 0.168 -8.924 1.00 89.81 159 GLU A C 1
ATOM 1272 O O . GLU A 1 159 ? 8.614 -0.792 -9.610 1.00 89.81 159 GLU A O 1
ATOM 1277 N N . ILE A 1 160 ? 6.963 0.240 -8.484 1.00 89.25 160 ILE A N 1
ATOM 1278 C CA . ILE A 1 160 ? 5.942 -0.758 -8.817 1.00 89.25 160 ILE A CA 1
ATOM 1279 C C . ILE A 1 160 ? 5.618 -0.783 -10.325 1.00 89.25 160 ILE A C 1
ATOM 1281 O O . ILE A 1 160 ? 5.345 -1.845 -10.894 1.00 89.25 160 ILE A O 1
ATOM 1285 N N . GLU A 1 161 ? 5.749 0.345 -11.021 1.00 85.56 161 GLU A N 1
ATOM 1286 C CA . GLU A 1 161 ? 5.516 0.474 -12.461 1.00 85.56 161 GLU A CA 1
ATOM 1287 C C . GLU A 1 161 ? 6.565 -0.267 -13.297 1.00 85.56 161 GLU A C 1
ATOM 1289 O O . GLU A 1 161 ? 6.257 -0.734 -14.396 1.00 85.56 161 GLU A O 1
ATOM 1294 N N . ASN A 1 162 ? 7.776 -0.498 -12.769 1.00 88.62 162 ASN A N 1
ATOM 1295 C CA . ASN A 1 162 ? 8.806 -1.284 -13.461 1.00 88.62 162 ASN A CA 1
ATOM 1296 C C . ASN A 1 162 ? 8.385 -2.737 -13.729 1.00 88.62 162 ASN A C 1
ATOM 1298 O O . ASN A 1 162 ? 9.068 -3.451 -14.472 1.00 88.62 162 ASN A O 1
ATOM 1302 N N . TYR A 1 163 ? 7.311 -3.221 -13.109 1.00 87.19 163 TYR A N 1
ATOM 1303 C CA . TYR A 1 163 ? 6.759 -4.549 -13.367 1.00 87.19 163 TYR A CA 1
ATOM 1304 C C . TYR A 1 163 ? 5.824 -4.592 -14.576 1.00 87.19 163 TYR A C 1
ATOM 1306 O O . TYR A 1 163 ? 5.506 -5.687 -15.044 1.00 87.19 163 TYR A O 1
ATOM 1314 N N . LEU A 1 164 ? 5.414 -3.436 -15.105 1.00 82.69 164 LEU A N 1
ATOM 1315 C CA . LEU A 1 164 ? 4.629 -3.373 -16.329 1.00 82.69 164 LEU A CA 1
ATOM 1316 C C . LEU A 1 164 ? 5.490 -3.683 -17.549 1.00 82.69 164 LEU A C 1
ATOM 1318 O O . LEU A 1 164 ? 6.685 -3.389 -17.615 1.00 82.69 164 LEU A O 1
ATOM 1322 N N . VAL A 1 165 ? 4.829 -4.266 -18.541 1.00 79.50 165 VAL A N 1
ATOM 1323 C CA . VAL A 1 165 ? 5.362 -4.465 -19.881 1.00 79.50 165 VAL A CA 1
ATOM 1324 C C . VAL A 1 165 ? 4.446 -3.709 -20.828 1.00 79.50 165 VAL A C 1
ATOM 1326 O O . VAL A 1 165 ? 3.270 -4.054 -20.952 1.00 79.50 165 VAL A O 1
ATOM 1329 N N . PHE A 1 166 ? 4.968 -2.682 -21.496 1.00 75.56 166 PHE A N 1
ATOM 1330 C CA . PHE A 1 166 ? 4.191 -1.935 -22.484 1.00 75.56 166 PHE A CA 1
ATOM 1331 C C . PHE A 1 166 ? 4.411 -2.519 -23.871 1.00 75.56 166 PHE A C 1
ATOM 1333 O O . PHE A 1 166 ? 5.520 -2.917 -24.235 1.00 75.56 166 PHE A O 1
ATOM 1340 N N . LYS A 1 167 ? 3.345 -2.573 -24.665 1.00 75.69 167 LYS A N 1
ATOM 1341 C CA . LYS A 1 167 ? 3.419 -2.986 -26.062 1.00 75.69 167 LYS A CA 1
ATOM 1342 C C . LYS A 1 167 ? 2.962 -1.839 -26.947 1.00 75.69 167 LYS A C 1
ATOM 1344 O O . LYS A 1 167 ? 1.793 -1.471 -26.918 1.00 75.69 167 LYS A O 1
ATOM 1349 N N . GLU A 1 168 ? 3.880 -1.323 -27.752 1.00 73.94 168 GLU A N 1
ATOM 1350 C CA . GLU A 1 168 ? 3.622 -0.268 -28.727 1.00 73.94 168 GL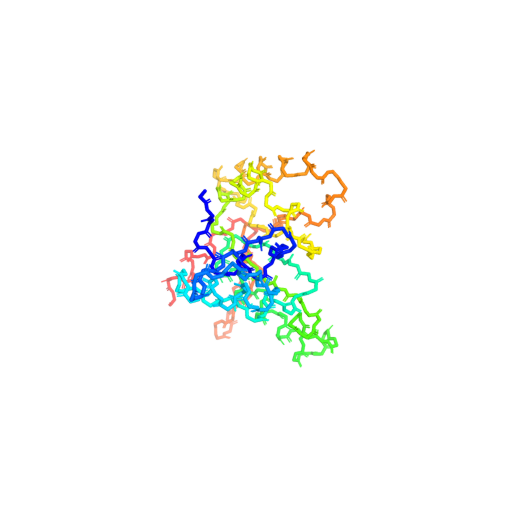U A CA 1
ATOM 1351 C C . GLU A 1 168 ? 3.825 -0.842 -30.136 1.00 73.94 168 GLU A C 1
ATOM 1353 O O . GLU A 1 168 ? 4.938 -1.149 -30.576 1.00 73.94 168 GLU A O 1
ATOM 1358 N N . GLY A 1 169 ? 2.718 -1.105 -30.833 1.00 81.50 169 GLY A N 1
ATOM 1359 C CA . GLY A 1 169 ? 2.733 -1.832 -32.103 1.00 81.50 169 GLY A CA 1
ATOM 1360 C C . GLY A 1 169 ? 3.375 -3.222 -31.971 1.00 81.50 169 GLY A C 1
ATOM 1361 O O . GLY A 1 169 ? 2.832 -4.122 -31.324 1.00 81.50 169 GLY A O 1
ATOM 1362 N N . LYS A 1 170 ? 4.536 -3.416 -32.613 1.00 82.94 170 LYS A N 1
ATOM 1363 C CA . LYS A 1 170 ? 5.328 -4.662 -32.536 1.00 82.94 170 LYS A CA 1
ATOM 1364 C C . LYS A 1 170 ? 6.422 -4.629 -31.467 1.00 82.94 170 LYS A C 1
ATOM 1366 O O . LYS A 1 170 ? 7.069 -5.651 -31.252 1.00 82.94 170 LYS A O 1
ATOM 1371 N N . LYS A 1 171 ? 6.654 -3.482 -30.827 1.00 78.50 171 LYS A N 1
ATOM 1372 C CA . LYS A 1 171 ? 7.722 -3.309 -29.847 1.00 78.50 171 LYS A CA 1
ATOM 1373 C C . LYS A 1 171 ? 7.197 -3.606 -28.449 1.00 78.50 171 LYS A C 1
ATOM 1375 O O . LYS A 1 171 ? 6.113 -3.171 -28.071 1.00 78.50 171 LYS A O 1
ATOM 1380 N N . THR A 1 172 ? 7.978 -4.360 -27.689 1.00 82.94 172 THR A N 1
ATOM 1381 C CA . THR A 1 172 ? 7.719 -4.642 -26.279 1.00 82.94 172 THR A CA 1
ATOM 1382 C C . THR A 1 172 ? 8.750 -3.894 -25.450 1.00 82.94 172 THR A C 1
ATOM 1384 O O . THR A 1 172 ? 9.951 -4.080 -25.636 1.00 82.94 172 THR A O 1
ATOM 1387 N N . HIS A 1 173 ? 8.272 -3.036 -24.560 1.00 79.25 173 HIS A N 1
ATOM 1388 C CA . HIS A 1 173 ? 9.077 -2.260 -23.634 1.00 79.25 173 HIS A CA 1
ATOM 1389 C C . HIS A 1 173 ? 9.087 -2.995 -22.300 1.00 79.25 173 HIS A C 1
ATOM 1391 O O . HIS A 1 173 ? 8.048 -3.169 -21.661 1.00 79.25 173 HIS A O 1
ATOM 1397 N N . VAL A 1 174 ? 10.270 -3.467 -21.922 1.00 82.75 174 VAL A N 1
ATOM 1398 C CA . VAL A 1 174 ? 10.531 -4.102 -20.634 1.00 82.75 174 VAL A CA 1
ATOM 1399 C C . VAL A 1 174 ? 11.556 -3.242 -19.928 1.00 82.75 174 VAL A C 1
ATOM 1401 O O . VAL A 1 174 ? 12.652 -3.055 -20.452 1.00 82.75 174 VAL A O 1
ATOM 1404 N N . PHE A 1 175 ? 11.209 -2.753 -18.745 1.00 82.62 175 PHE A N 1
ATOM 1405 C CA . PHE A 1 175 ? 12.103 -1.882 -17.997 1.00 82.62 175 PHE A CA 1
ATOM 1406 C C . PHE A 1 175 ? 13.096 -2.676 -17.164 1.00 82.62 175 PHE A C 1
ATOM 1408 O O . PHE A 1 175 ? 12.755 -3.681 -16.506 1.00 82.62 175 PHE A O 1
ATOM 1415 N N . ALA A 1 176 ? 14.329 -2.182 -17.165 1.00 83.69 176 ALA A N 1
ATOM 1416 C CA . ALA A 1 176 ? 15.384 -2.677 -16.311 1.00 83.69 176 ALA A CA 1
ATOM 1417 C C . ALA A 1 176 ? 15.025 -2.457 -14.825 1.00 83.69 176 ALA A C 1
ATOM 1419 O O . ALA A 1 176 ? 14.211 -1.592 -14.481 1.00 83.69 176 ALA A O 1
ATOM 1420 N N . PRO A 1 177 ? 15.616 -3.239 -13.901 1.00 83.25 177 PRO A N 1
ATOM 1421 C CA . PRO A 1 177 ? 15.246 -3.190 -12.488 1.00 83.25 177 PRO A CA 1
ATOM 1422 C C . PRO A 1 177 ? 15.373 -1.818 -11.816 1.00 83.25 177 PRO A C 1
ATOM 1424 O O . PRO A 1 177 ? 14.649 -1.585 -10.857 1.00 83.25 177 PRO A O 1
ATOM 1427 N N . TYR A 1 178 ? 16.269 -0.942 -12.285 1.00 87.12 178 TYR A N 1
ATOM 1428 C CA . TYR A 1 178 ? 16.565 0.365 -11.667 1.00 87.12 178 TYR A CA 1
ATOM 1429 C C . TYR A 1 178 ? 16.223 1.564 -12.559 1.00 87.12 178 TYR A C 1
ATOM 1431 O O . TYR A 1 178 ? 16.593 2.698 -12.262 1.00 87.12 178 TYR A O 1
ATOM 1439 N N . GLU A 1 179 ? 15.543 1.299 -13.670 1.00 83.88 179 GLU A N 1
ATOM 1440 C CA . GLU A 1 179 ? 15.131 2.315 -14.631 1.00 83.88 179 GLU A CA 1
ATOM 1441 C C . GLU A 1 179 ? 14.033 3.202 -14.044 1.00 83.88 179 GLU A C 1
ATOM 1443 O O . GLU A 1 179 ? 13.189 2.729 -13.281 1.00 83.88 179 GLU A O 1
ATOM 1448 N N . ASP A 1 180 ? 14.061 4.485 -14.386 1.00 80.94 180 ASP A N 1
ATOM 1449 C CA . ASP A 1 180 ? 13.021 5.436 -14.013 1.00 80.94 180 ASP A CA 1
ATOM 1450 C C . ASP A 1 180 ? 11.893 5.362 -15.047 1.00 80.94 180 ASP A C 1
ATOM 1452 O O . ASP A 1 180 ? 11.927 6.022 -16.085 1.00 80.94 180 ASP A O 1
ATOM 1456 N N . VAL A 1 181 ? 10.912 4.492 -14.805 1.00 78.56 181 VAL A N 1
ATOM 1457 C CA . VAL A 1 181 ? 9.825 4.254 -15.770 1.00 78.56 181 VAL A CA 1
ATOM 1458 C C . VAL A 1 181 ? 8.980 5.499 -15.981 1.00 78.56 181 VAL A C 1
ATOM 1460 O O . VAL A 1 181 ? 8.472 5.715 -17.082 1.00 78.56 181 VAL A O 1
ATOM 1463 N N . LYS A 1 182 ? 8.878 6.358 -14.965 1.00 73.94 182 LYS A N 1
ATOM 1464 C CA . LYS A 1 182 ? 8.131 7.610 -15.049 1.00 73.94 182 LYS A CA 1
ATOM 1465 C C . LYS A 1 182 ? 8.725 8.545 -16.098 1.00 73.94 182 LYS A C 1
ATOM 1467 O O . LYS A 1 182 ? 7.949 9.160 -16.821 1.00 73.94 182 LYS A O 1
ATOM 1472 N N . GLN A 1 183 ? 10.050 8.590 -16.274 1.00 74.00 183 GLN A N 1
ATOM 1473 C CA . GLN A 1 183 ? 10.662 9.357 -17.375 1.00 74.00 183 GLN A CA 1
ATOM 1474 C C . GLN A 1 183 ? 10.163 8.893 -18.743 1.00 74.00 183 GLN A C 1
ATOM 1476 O O . GLN A 1 183 ? 9.888 9.711 -19.609 1.00 74.00 183 GLN A O 1
ATOM 1481 N N . HIS A 1 184 ? 9.966 7.588 -18.916 1.00 69.00 184 HIS A N 1
ATOM 1482 C CA . HIS A 1 184 ? 9.438 7.052 -20.161 1.00 69.00 184 HIS A CA 1
ATOM 1483 C C . HIS A 1 184 ? 7.939 7.308 -20.312 1.00 69.00 184 HIS A C 1
ATOM 1485 O O . HIS A 1 184 ? 7.499 7.601 -21.410 1.00 69.00 184 HIS A O 1
ATOM 1491 N N . MET A 1 185 ? 7.150 7.237 -19.237 1.00 62.97 185 MET A N 1
ATOM 1492 C CA . MET A 1 185 ? 5.689 7.382 -19.307 1.00 62.97 185 MET A CA 1
ATOM 1493 C C . MET A 1 185 ? 5.199 8.783 -19.703 1.00 62.97 185 MET A C 1
ATOM 1495 O O . MET A 1 185 ? 4.085 8.885 -20.208 1.00 62.97 185 MET A O 1
ATOM 1499 N N . TYR A 1 186 ? 5.988 9.838 -19.477 1.00 54.00 186 TYR A N 1
ATOM 1500 C CA . TYR A 1 186 ? 5.619 11.214 -19.849 1.00 54.00 186 TYR A CA 1
ATOM 1501 C C . TYR A 1 186 ? 6.130 11.649 -21.231 1.00 54.00 186 TYR A C 1
ATOM 1503 O O . TYR A 1 186 ? 5.735 12.712 -21.706 1.00 54.00 186 TYR A O 1
ATOM 1511 N N . ASP A 1 187 ? 6.967 10.833 -21.874 1.00 49.97 187 ASP A N 1
ATOM 1512 C CA . ASP A 1 187 ? 7.519 11.091 -23.209 1.00 49.97 187 ASP A CA 1
ATOM 1513 C C . ASP A 1 187 ? 6.697 10.427 -24.342 1.00 49.97 187 ASP A C 1
ATOM 1515 O O . ASP A 1 187 ? 7.085 10.519 -25.511 1.00 49.97 187 ASP A O 1
ATOM 1519 N N . PHE A 1 188 ? 5.568 9.774 -24.017 1.00 45.28 188 PHE A N 1
ATOM 1520 C CA . PHE A 1 188 ? 4.629 9.146 -24.965 1.00 45.28 188 PHE A CA 1
ATOM 1521 C C . PHE A 1 188 ? 3.311 9.918 -25.106 1.00 45.28 188 PHE A C 1
ATOM 1523 O O . PHE A 1 188 ? 2.774 10.392 -24.079 1.00 45.28 188 PHE A O 1
#

Organism: Lactobacillus delbrueckii subsp. bulgaricus (NCBI:txid1585)

Foldseek 3Di:
DPPPDLQLVLFFDPVPVFDFDQDPNDTDTDDSVRSQVVCCVVSVRRRDVLSNQAQEEEEEADPVVVVLLQVVQVVCVVVVVDVDGCSVVSYHYHHQHHLVSLVVCVVVVSCVRGPHHYAYEYFCQPPDPCNVSNVVSLVSVCVVVVVCNVRYDYDQARGPCLPDWDDDPPDIDHDDRNDPVVVVVVVD

pLDDT: mean 76.5, std 16.95, range [28.59, 97.0]

Secondary structure (DSSP, 8-state):
---S-HHHHTTS--TT---EEEETTEEEEPPHHHHHHHHHHHHT----HHHHT-SEEEEESSHHHHHHHHHHHHHHHHTTSSSS-TTTTTEEEEE--SHHHHHHHHHTT-GGG-SS-EEEEE---TTSTTHHHHHHHHHHHHHH-GGGGGGEEE-SSSSGGGG-EEEETTEEEE--TT--HHHHHT--